Protein AF-A0A8E2F1P4-F1 (afdb_monomer)

Foldseek 3Di:
DCVVVVVPPDPVPDDDDDDDPVCCVVCQQVDEAEAEDPPADFAWAAARDGADVVVPRRGTYTYAYCQLVDDVSHRVVSVVVRVCRNPRDDPPVCVCVVLVVCLVAELVSVVVVVNVCSVLHDYADDDPLAFPDHPHDDLVRDPLQAQPHDWQQVVFPDDAPDQVRRPGDGPAARPVPRHTRTHHDDGDPSNVVSVVCVVPDDPPDDPPPDCCDPPDPNVVVVVVVVVVPPPDDPD

pLDDT: mean 73.42, std 13.22, range [32.44, 90.88]

Nearest PDB structures (foldseek):
  8gc5-assembly1_D  TM=2.293E-01  e=2.003E+00  Rattus norvegicus

Solvent-accessible surface area (backbone atoms only — not comparable to full-atom values): 14234 Å² total; per-residue (Å²): 109,67,76,50,41,77,72,67,49,54,68,92,78,64,71,90,76,92,72,54,74,68,53,42,70,75,39,26,56,82,36,76,48,78,40,82,30,95,86,55,46,77,48,47,35,57,31,86,40,80,51,39,62,94,79,73,34,63,31,29,42,32,35,39,33,78,53,47,88,42,93,78,49,33,33,69,58,42,52,52,53,39,51,40,16,46,74,53,46,73,61,76,84,53,50,59,57,56,51,49,52,41,44,70,57,31,18,72,56,4,48,75,70,66,42,94,63,16,89,79,34,55,73,83,68,97,77,63,77,72,59,99,53,54,96,83,55,50,75,87,68,52,70,85,60,34,48,89,52,75,28,15,36,62,96,30,65,72,53,70,84,46,63,92,41,63,63,21,41,68,68,51,54,42,86,84,76,65,46,74,41,64,56,63,92,56,71,34,75,62,44,54,50,40,53,51,48,60,78,66,49,75,70,94,53,78,78,77,80,44,56,88,36,88,89,24,96,52,19,70,57,46,54,51,50,55,59,70,70,46,92,82,69,84,128

InterPro domains:
  IPR024079 Metallopeptidase, catalytic domain superfamily [G3DSA:3.40.390.10] (5-200)

Secondary structure (DSSP, 8-state):
-HHHHHTT--TTTS------HHHHHH-TTTS-EEEE-TT---EE--SSPPPBGGGTB-S-EEEE---SSSTTS-HHHHHHHHHHHHTTPPPGGGHHHHHHHHHTT-HHHHHHTT-TTGGGSPP-STT-SS-S--TT--GGGS-TT-TTSPPTTTT-SS-EEETTEE-SPPS---TTT-PPPPP--S--HHHHHHHHHHHHS--SSPPP--TTSTTSTTHHHHHHHHHHH-S----

Sequence (235 aa):
MAVWWEAGLSESFFKIKEVSKSDCQKDRANVLLIKCSDQGGLSMAVGKAPANPQQGFDGPEAVLSLREDIGMLDAIANIAHELGHAWGLYHEQQRYAEDLHRACTEYLFAANLGFSAAEFLPTVGCGSTSGTAGLGAKDSDVDWDFLMLYASGCGGVGTANGPDDDQRAPVYAKASNGSRIPVRKSPSGLDVAALSALYVAADCNPPPNLINQPSNPKYNLFQKILRMLRPDHCL

Mean predicted aligned error: 17.77 Å

Organism: NCBI:txid574774

Structure (mmCIF, N/CA/C/O backbone):
data_AF-A0A8E2F1P4-F1
#
_entry.id   AF-A0A8E2F1P4-F1
#
loop_
_atom_site.group_PDB
_atom_site.id
_atom_site.type_symbol
_atom_site.label_atom_id
_atom_site.label_alt_id
_atom_site.label_comp_id
_atom_site.label_asym_id
_atom_site.label_entity_id
_atom_site.label_seq_id
_atom_site.pdbx_PDB_ins_code
_atom_site.Cartn_x
_atom_site.Cartn_y
_atom_site.Cartn_z
_atom_site.occupancy
_atom_site.B_iso_or_equiv
_atom_site.auth_seq_id
_atom_site.auth_comp_id
_atom_site.auth_asym_id
_atom_site.auth_atom_id
_atom_site.pdbx_PDB_model_num
ATOM 1 N N . MET A 1 1 ? -17.281 -5.747 24.643 1.00 63.75 1 MET A N 1
ATOM 2 C CA . MET A 1 1 ? -16.072 -5.037 25.119 1.00 63.75 1 MET A CA 1
ATOM 3 C C . MET A 1 1 ? -15.155 -5.930 25.941 1.00 63.75 1 MET A C 1
ATOM 5 O O . MET A 1 1 ? -13.973 -5.920 25.635 1.00 63.75 1 MET A O 1
ATOM 9 N N . ALA A 1 2 ? -15.676 -6.735 26.882 1.00 65.75 2 ALA A N 1
ATOM 10 C CA . ALA A 1 2 ? -14.882 -7.665 27.701 1.00 65.75 2 ALA A CA 1
ATOM 11 C C . ALA A 1 2 ? -13.865 -8.496 26.892 1.00 65.75 2 ALA A C 1
ATOM 13 O O . ALA A 1 2 ? -12.684 -8.422 27.189 1.00 65.75 2 ALA A O 1
ATOM 14 N N . VAL A 1 3 ? -14.289 -9.129 25.787 1.00 69.56 3 VAL A N 1
ATOM 15 C CA . VAL A 1 3 ? -13.407 -9.913 24.892 1.00 69.56 3 VAL A CA 1
ATOM 16 C C . VAL A 1 3 ? -12.143 -9.153 24.459 1.00 69.56 3 VAL A C 1
ATOM 18 O O . VAL A 1 3 ? -11.051 -9.709 24.455 1.00 69.56 3 VAL A O 1
ATOM 21 N N . TRP A 1 4 ? -12.266 -7.870 24.114 1.00 62.09 4 TRP A N 1
ATOM 22 C CA . TRP A 1 4 ? -11.136 -7.061 23.651 1.00 62.09 4 TRP A CA 1
ATOM 23 C C . TRP A 1 4 ? -10.253 -6.566 24.800 1.00 62.09 4 TRP A C 1
ATOM 25 O O . TRP A 1 4 ? -9.031 -6.537 24.668 1.00 62.09 4 TRP A O 1
ATOM 35 N N . TRP A 1 5 ? -10.851 -6.188 25.930 1.00 77.62 5 TRP A N 1
ATOM 36 C CA . TRP A 1 5 ? -10.110 -5.731 27.109 1.00 77.62 5 TRP A CA 1
ATOM 37 C C . TRP A 1 5 ? -9.345 -6.867 27.788 1.00 77.62 5 TRP A C 1
ATOM 39 O O . TRP A 1 5 ? -8.178 -6.701 28.132 1.00 77.62 5 TRP A O 1
ATOM 49 N N . GLU A 1 6 ? -9.956 -8.047 27.890 1.00 75.50 6 GLU A N 1
ATOM 50 C CA . GLU A 1 6 ? -9.309 -9.271 28.374 1.00 75.50 6 GLU A CA 1
ATOM 51 C C . GLU A 1 6 ? -8.140 -9.689 27.471 1.00 75.50 6 GLU A C 1
ATOM 53 O O . GLU A 1 6 ? -7.128 -10.186 27.961 1.00 75.50 6 GLU A O 1
ATOM 58 N N . ALA A 1 7 ? -8.231 -9.407 26.166 1.00 71.12 7 ALA A N 1
ATOM 59 C CA . ALA A 1 7 ? -7.136 -9.583 25.212 1.00 71.12 7 ALA A CA 1
ATOM 60 C C . ALA A 1 7 ? -6.044 -8.490 25.296 1.00 71.12 7 ALA A C 1
ATOM 62 O O . ALA A 1 7 ? -5.081 -8.523 24.531 1.00 71.12 7 ALA A O 1
ATOM 63 N N . GLY A 1 8 ? -6.163 -7.528 26.219 1.00 78.75 8 GLY A N 1
ATOM 64 C CA . GLY A 1 8 ? -5.158 -6.496 26.490 1.00 78.75 8 GLY A CA 1
ATOM 65 C C . GLY A 1 8 ? -5.415 -5.137 25.833 1.00 78.75 8 GLY A C 1
ATOM 66 O O . GLY A 1 8 ? -4.558 -4.253 25.915 1.00 78.75 8 GLY A O 1
ATOM 67 N N . LEU A 1 9 ? -6.572 -4.927 25.194 1.00 73.62 9 LEU A N 1
ATOM 68 C CA . LEU A 1 9 ? -6.929 -3.617 24.649 1.00 73.62 9 LEU A CA 1
ATOM 69 C C . LEU A 1 9 ? -7.192 -2.618 25.785 1.00 73.62 9 LEU A C 1
ATOM 71 O O . LEU A 1 9 ? -7.937 -2.895 26.721 1.00 73.62 9 LEU A O 1
ATOM 75 N N . SER A 1 10 ? -6.603 -1.425 25.699 1.00 82.06 10 SER A N 1
ATOM 76 C CA . SER A 1 10 ? -6.682 -0.443 26.782 1.00 82.06 10 SER A CA 1
ATOM 77 C C . SER A 1 10 ? -8.086 0.151 26.952 1.00 82.06 10 SER A C 1
ATOM 79 O O . SER A 1 10 ? -8.580 0.864 26.076 1.00 82.06 10 SER A O 1
ATOM 81 N N . GLU A 1 11 ? -8.684 -0.053 28.127 1.00 80.44 11 GLU A N 1
ATOM 82 C CA . GLU A 1 11 ? -10.003 0.487 28.495 1.00 80.44 11 GLU A CA 1
ATOM 83 C C . GLU A 1 11 ? -10.0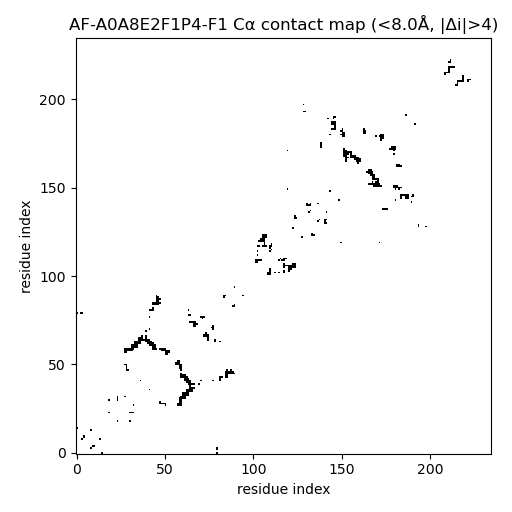57 2.022 28.528 1.00 80.44 11 GLU A C 1
ATOM 85 O O . GLU A 1 11 ? -11.111 2.626 28.318 1.00 80.44 11 GLU A O 1
ATOM 90 N N . SER A 1 12 ? -8.922 2.684 28.780 1.00 83.06 12 SER A N 1
ATOM 91 C CA . SER A 1 12 ? -8.871 4.147 28.877 1.00 83.06 12 SER A CA 1
ATOM 92 C C . SER A 1 12 ? -9.014 4.831 27.513 1.00 83.06 12 SER A C 1
ATOM 94 O O . SER A 1 12 ? -9.570 5.935 27.437 1.00 83.06 12 SER A O 1
ATOM 96 N N . PHE A 1 13 ? -8.567 4.160 26.446 1.00 76.94 13 PHE A N 1
ATOM 97 C CA . PHE A 1 13 ? -8.596 4.658 25.071 1.00 76.94 13 PHE A CA 1
ATOM 98 C C . PHE A 1 13 ? -9.752 4.067 24.254 1.00 76.94 13 PHE A C 1
ATOM 100 O O . PHE A 1 13 ? -10.448 4.813 23.565 1.00 76.94 13 PHE A O 1
ATOM 107 N N . PHE A 1 14 ? -10.002 2.759 24.358 1.00 78.00 14 PHE A N 1
ATOM 108 C CA . PHE A 1 14 ? -11.003 2.055 23.555 1.00 78.00 14 PHE A CA 1
ATOM 109 C C . PHE A 1 14 ? -12.271 1.798 24.366 1.00 78.00 14 PHE A C 1
ATOM 111 O O . PHE A 1 14 ? -12.391 0.810 25.095 1.00 78.00 14 PHE A O 1
ATOM 118 N N . LYS A 1 15 ? -13.237 2.706 24.216 1.00 82.62 15 LYS A N 1
ATOM 119 C CA . LYS A 1 15 ? -14.521 2.672 24.921 1.00 82.62 15 LYS A CA 1
ATOM 120 C C . LYS A 1 15 ? -15.681 2.971 23.987 1.00 82.62 15 LYS A C 1
ATOM 122 O O . LYS A 1 15 ? -15.570 3.795 23.083 1.00 82.62 15 LYS A O 1
ATOM 127 N N . ILE A 1 16 ? -16.812 2.335 24.262 1.00 83.38 16 ILE A N 1
ATOM 128 C CA . ILE A 1 16 ? -18.089 2.639 23.621 1.00 83.38 16 ILE A CA 1
ATOM 129 C C . ILE A 1 16 ? -18.861 3.541 24.575 1.00 83.38 16 ILE A C 1
ATOM 131 O O . ILE A 1 16 ? -19.016 3.221 25.752 1.00 83.38 16 ILE A O 1
ATOM 135 N N . LYS A 1 17 ? -19.326 4.681 24.069 1.00 88.56 17 LYS A N 1
ATOM 136 C CA . LYS A 1 17 ? -20.183 5.600 24.810 1.00 88.56 17 LYS A CA 1
ATOM 137 C C . LYS A 1 17 ? -21.497 5.731 24.063 1.00 88.56 17 LYS A C 1
ATOM 139 O O . LYS A 1 17 ? -21.514 6.207 22.931 1.00 88.56 17 LYS A O 1
ATOM 144 N N . GLU A 1 18 ? -22.581 5.331 24.710 1.00 89.06 18 GLU A N 1
ATOM 145 C CA . GLU A 1 18 ? -23.917 5.576 24.187 1.00 89.06 18 GLU A CA 1
ATOM 146 C C . GLU A 1 18 ? -24.206 7.084 24.170 1.00 89.06 18 GLU A C 1
ATOM 148 O O . GLU A 1 18 ? -23.828 7.830 25.080 1.00 89.06 18 GLU A O 1
ATOM 153 N N . VAL A 1 19 ? -24.858 7.533 23.103 1.00 90.12 19 VAL A N 1
ATOM 154 C CA . VAL A 1 19 ? -25.305 8.915 22.922 1.00 90.12 19 VAL A CA 1
ATOM 155 C C . VAL A 1 19 ? -26.820 8.940 22.795 1.00 90.12 19 VAL A C 1
ATOM 157 O O . VAL A 1 19 ? -27.440 7.932 22.454 1.00 90.12 19 VAL A O 1
ATOM 160 N N . SER A 1 20 ? -27.440 10.092 23.050 1.00 90.88 20 SER A N 1
ATOM 161 C CA . SER A 1 20 ? -28.890 10.199 22.906 1.00 90.88 20 SER A CA 1
ATOM 162 C C . SER A 1 20 ? -29.313 10.025 21.443 1.00 90.88 20 SER A C 1
ATOM 164 O O . SER A 1 20 ? -28.558 10.317 20.513 1.00 90.88 20 SER A O 1
ATOM 166 N N . LYS A 1 21 ? -30.569 9.626 21.213 1.00 86.81 21 LYS A N 1
ATOM 167 C CA . LYS A 1 21 ? -31.143 9.553 19.858 1.00 86.81 21 LYS A CA 1
ATOM 168 C C . LYS A 1 21 ? -31.033 10.887 19.106 1.00 86.81 21 LYS A C 1
ATOM 170 O O . LYS A 1 21 ? -30.762 10.889 17.910 1.00 86.81 21 LYS A O 1
ATOM 175 N N . SER A 1 22 ? -31.217 12.009 19.808 1.00 90.62 22 SER A N 1
ATOM 176 C CA . SER A 1 22 ? -31.059 13.356 19.238 1.00 90.62 22 SER A CA 1
ATOM 177 C C . SER A 1 22 ? -29.623 13.602 18.779 1.00 90.62 22 SER A C 1
ATOM 179 O O . SER A 1 22 ? -29.419 14.099 17.674 1.00 90.62 22 SER A O 1
ATOM 181 N N . ASP A 1 23 ? -28.634 13.258 19.605 1.00 89.62 23 ASP A N 1
ATOM 182 C CA . ASP A 1 23 ? -27.220 13.464 19.266 1.00 89.62 23 ASP A CA 1
ATOM 183 C C . ASP A 1 23 ? -26.807 12.557 18.110 1.00 89.62 23 ASP A C 1
ATOM 185 O O . ASP A 1 23 ? -26.149 13.010 17.178 1.00 89.62 23 ASP A O 1
ATOM 189 N N . CYS A 1 24 ? -27.293 11.311 18.112 1.00 86.06 24 CYS A N 1
ATOM 190 C CA . CYS A 1 24 ? -27.094 10.383 17.009 1.00 86.06 24 CYS A CA 1
ATOM 191 C C . CYS A 1 24 ? -27.593 10.981 15.685 1.00 86.06 24 CYS A C 1
ATOM 193 O O . CYS A 1 24 ? -26.861 10.997 14.704 1.00 86.06 24 CYS A O 1
ATOM 195 N N . GLN A 1 25 ? -28.805 11.541 15.659 1.00 85.56 25 GLN A N 1
ATOM 196 C CA . GLN A 1 25 ? -29.389 12.131 14.449 1.00 85.56 25 GLN A CA 1
ATOM 197 C C . GLN A 1 25 ? -28.688 13.414 13.984 1.00 85.56 25 GLN A C 1
ATOM 199 O O . GLN A 1 25 ? -28.611 13.658 12.783 1.00 85.56 25 GLN A O 1
ATOM 204 N N . LYS A 1 26 ? -28.197 14.241 14.913 1.00 87.69 26 LYS A N 1
ATOM 205 C CA . LYS A 1 26 ? -27.562 15.530 14.593 1.00 87.69 26 LYS A CA 1
ATOM 206 C C . LYS A 1 26 ? -26.101 15.397 14.177 1.00 87.69 26 LYS A C 1
ATOM 208 O O . LYS A 1 26 ? -25.623 16.238 13.425 1.00 87.69 26 LYS A O 1
ATOM 213 N N . ASP A 1 27 ? -25.409 14.368 14.660 1.00 87.69 27 ASP A N 1
ATOM 214 C CA . ASP A 1 27 ? -23.962 14.215 14.502 1.00 87.69 27 ASP A CA 1
ATOM 215 C C . ASP A 1 27 ? -23.583 12.893 13.820 1.00 87.69 27 ASP A C 1
ATOM 217 O O . ASP A 1 27 ? -22.652 12.190 14.221 1.00 87.69 27 ASP A O 1
ATOM 221 N N . ARG A 1 28 ? -24.334 12.526 12.771 1.00 87.44 28 ARG A N 1
ATOM 222 C CA . ARG A 1 28 ? -24.211 11.221 12.103 1.00 87.44 28 ARG A CA 1
ATOM 223 C C . ARG A 1 28 ? -22.790 10.881 11.645 1.00 87.44 28 ARG A C 1
ATOM 225 O O . ARG A 1 28 ? -22.431 9.713 11.678 1.00 87.44 28 ARG A O 1
ATOM 232 N N . ALA A 1 29 ? -21.970 11.871 11.289 1.00 85.81 29 ALA A N 1
ATOM 233 C CA . ALA A 1 29 ? -20.582 11.674 10.862 1.00 85.81 29 ALA A CA 1
ATOM 234 C C . ALA A 1 29 ? -19.607 11.291 11.999 1.00 85.81 29 ALA A C 1
ATOM 236 O O . ALA A 1 29 ? -18.498 10.830 11.722 1.00 85.81 29 ALA A O 1
ATOM 237 N N . ASN A 1 30 ? -19.978 11.496 13.267 1.00 86.81 30 ASN A N 1
ATOM 238 C CA . ASN A 1 30 ? -19.127 11.218 14.433 1.00 86.81 30 ASN A CA 1
ATOM 239 C C . ASN A 1 30 ? -19.704 10.148 15.373 1.00 86.81 30 ASN A C 1
ATOM 241 O O . ASN A 1 30 ? -19.070 9.803 16.369 1.00 86.81 30 ASN A O 1
ATOM 245 N N . VAL A 1 31 ? -20.886 9.616 15.067 1.00 88.56 31 VAL A N 1
ATOM 246 C CA . VAL A 1 31 ? -21.585 8.621 15.888 1.00 88.56 31 VAL A CA 1
ATOM 247 C C . VAL A 1 31 ? -21.905 7.382 15.058 1.00 88.56 31 VAL A C 1
ATOM 249 O O . VAL A 1 31 ? -22.328 7.481 13.910 1.00 88.56 31 VAL A O 1
ATOM 252 N N . LEU A 1 32 ? -21.739 6.199 15.637 1.00 87.56 32 LEU A N 1
ATOM 253 C CA . LEU A 1 32 ? -22.096 4.940 14.988 1.00 87.56 32 LEU A CA 1
ATOM 254 C C . LEU A 1 32 ? -23.577 4.627 15.245 1.00 87.56 32 LEU A C 1
ATOM 256 O O . LEU A 1 32 ? -23.992 4.512 16.398 1.00 87.56 32 LEU A O 1
ATOM 260 N N . LEU A 1 33 ? -24.375 4.471 14.186 1.00 89.19 33 LEU A N 1
ATOM 261 C CA . LEU A 1 33 ? -25.761 4.011 14.313 1.00 89.19 33 LEU A CA 1
ATOM 262 C C . LEU A 1 33 ? -25.804 2.482 14.289 1.00 89.19 33 LEU A C 1
ATOM 264 O O . LEU A 1 33 ? -25.527 1.887 13.255 1.00 89.19 33 LEU A O 1
ATOM 268 N N . ILE A 1 34 ? -26.197 1.856 15.397 1.00 89.44 34 ILE A N 1
ATOM 269 C CA . ILE A 1 34 ? -26.297 0.396 15.505 1.00 89.44 34 ILE A CA 1
ATOM 270 C C . ILE A 1 34 ? -27.746 -0.051 15.290 1.00 89.44 34 ILE A C 1
ATOM 272 O O . ILE A 1 34 ? -28.655 0.399 15.989 1.00 89.44 34 ILE A O 1
ATOM 276 N N . LYS A 1 35 ? -27.957 -0.953 14.330 1.00 87.88 35 LYS A N 1
ATOM 277 C CA . LYS A 1 35 ? -29.231 -1.616 14.028 1.00 87.88 35 LYS A CA 1
ATOM 278 C C . LYS A 1 35 ? -29.116 -3.096 14.398 1.00 87.88 35 LYS A C 1
ATOM 280 O O . LYS A 1 35 ? -28.080 -3.709 14.159 1.00 87.88 35 LYS A O 1
ATOM 285 N N . CYS A 1 36 ? -30.173 -3.675 14.961 1.00 86.12 36 CYS A N 1
ATOM 286 C CA . CYS A 1 36 ? -30.249 -5.119 15.198 1.00 86.12 36 CYS A CA 1
ATOM 287 C C . CYS A 1 36 ? -30.997 -5.800 14.040 1.00 86.12 36 CYS A C 1
ATOM 289 O O . CYS A 1 36 ? -31.969 -5.239 13.532 1.00 86.12 36 CYS A O 1
ATOM 291 N N . SER A 1 37 ? -30.555 -6.986 13.628 1.00 81.38 37 SER A N 1
ATOM 292 C CA . SER A 1 37 ? -31.155 -7.789 12.563 1.00 81.38 37 SER A CA 1
ATOM 293 C C . SER A 1 37 ? -31.520 -9.187 13.053 1.00 81.38 37 SER A C 1
ATOM 295 O O . SER A 1 37 ? -30.651 -10.001 13.377 1.00 81.38 37 SER A O 1
ATOM 297 N N . ASP A 1 38 ? -32.811 -9.507 12.996 1.00 83.81 38 ASP A N 1
ATOM 298 C CA . ASP A 1 38 ? -33.329 -10.855 13.275 1.00 83.81 38 ASP A CA 1
ATOM 299 C C . ASP A 1 38 ? -33.136 -11.809 12.078 1.00 83.81 38 ASP A C 1
ATOM 301 O O . ASP A 1 38 ? -33.252 -13.032 12.190 1.00 83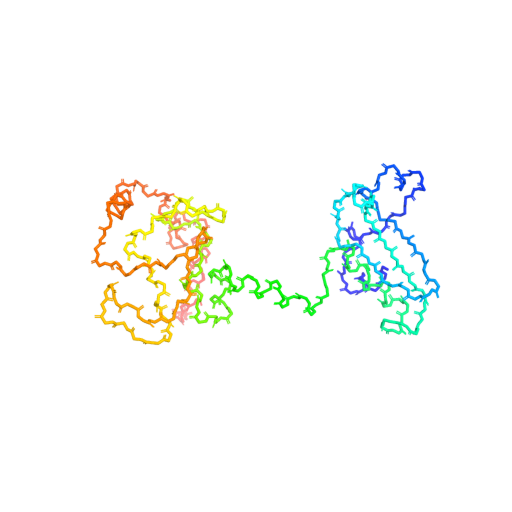.81 38 ASP A O 1
ATOM 305 N N . GLN A 1 39 ? -32.800 -11.262 10.905 1.00 83.12 39 GLN A N 1
ATOM 306 C CA . GLN A 1 39 ? -32.542 -12.033 9.684 1.00 83.12 39 GLN A CA 1
ATOM 307 C C . GLN A 1 39 ? -31.089 -12.511 9.565 1.00 83.12 39 GLN A C 1
ATOM 309 O O . GLN A 1 39 ? -30.766 -13.229 8.625 1.00 83.12 39 GLN A O 1
ATOM 314 N N . GLY A 1 40 ? -30.230 -12.150 10.522 1.00 75.81 40 GLY A N 1
ATOM 315 C CA . GLY A 1 40 ? -28.847 -12.619 10.584 1.00 75.81 40 GLY A CA 1
ATOM 316 C C . GLY A 1 40 ? -27.832 -11.766 9.821 1.00 75.81 40 GLY A C 1
ATOM 317 O O . GLY A 1 40 ? -26.789 -12.266 9.415 1.00 75.81 40 GLY A O 1
ATOM 318 N N . GLY A 1 41 ? -28.127 -10.482 9.604 1.00 76.75 41 GLY A N 1
ATOM 319 C CA . GLY A 1 41 ? -27.168 -9.553 9.001 1.00 76.75 41 GLY A CA 1
ATOM 320 C C . GLY A 1 41 ? -26.058 -9.151 9.978 1.00 76.75 41 GLY A C 1
ATOM 321 O O . GLY A 1 41 ? -26.355 -8.783 11.115 1.00 76.75 41 GLY A O 1
ATOM 322 N N . LEU A 1 42 ? -24.808 -9.181 9.509 1.00 75.62 42 LEU A N 1
ATOM 323 C CA . LEU A 1 42 ? -23.621 -8.667 10.197 1.00 75.62 42 LEU A CA 1
ATOM 324 C C . LEU A 1 42 ? -22.884 -7.713 9.249 1.00 75.62 42 LEU A C 1
ATOM 326 O O . LEU A 1 42 ? -22.556 -8.091 8.124 1.00 75.62 42 LEU A O 1
ATOM 330 N N . SER A 1 43 ? -22.697 -6.464 9.666 1.00 82.50 43 SER A N 1
ATOM 331 C CA . SER A 1 43 ? -21.882 -5.480 8.949 1.00 82.50 43 SER A CA 1
ATOM 332 C C . SER A 1 43 ? -21.555 -4.293 9.847 1.00 82.50 43 SER A C 1
ATOM 334 O O . SER A 1 43 ? -22.418 -3.845 10.604 1.00 82.50 43 SER A O 1
ATOM 336 N N . MET A 1 44 ? -20.386 -3.691 9.675 1.00 83.19 44 MET A N 1
ATOM 337 C CA . MET A 1 44 ? -19.966 -2.512 10.424 1.00 83.19 44 MET A CA 1
ATOM 338 C C . MET A 1 44 ? -19.148 -1.574 9.537 1.00 83.19 44 MET A C 1
ATOM 340 O O . MET A 1 44 ? -18.296 -2.013 8.766 1.00 83.19 44 MET A O 1
ATOM 344 N N . ALA A 1 45 ? -19.377 -0.267 9.667 1.00 83.69 45 ALA A N 1
ATOM 345 C CA . ALA A 1 45 ? -18.502 0.740 9.078 1.00 83.69 45 ALA A CA 1
ATOM 346 C C . ALA A 1 45 ? -17.057 0.609 9.597 1.00 83.69 45 ALA A C 1
ATOM 348 O O . ALA A 1 45 ? -16.827 0.453 10.797 1.00 83.69 45 ALA A O 1
ATOM 349 N N . VAL A 1 46 ? -16.078 0.727 8.693 1.00 83.19 46 VAL A N 1
ATOM 350 C CA . VAL A 1 46 ? -14.660 0.639 9.057 1.00 83.19 46 VAL A CA 1
ATOM 351 C C . VAL A 1 46 ? -14.151 1.997 9.540 1.00 83.19 46 VAL A C 1
ATOM 353 O O . VAL A 1 46 ? -14.059 2.950 8.765 1.00 83.19 46 VAL A O 1
ATOM 356 N N . GLY A 1 47 ? -13.822 2.094 10.828 1.00 82.06 47 GLY A N 1
ATOM 357 C CA . GLY A 1 47 ? -13.361 3.335 11.448 1.00 82.06 47 GLY A CA 1
ATOM 358 C C . GLY A 1 47 ? -14.346 4.503 11.288 1.00 82.06 47 GLY A C 1
ATOM 359 O O . GLY A 1 47 ? -15.568 4.341 11.246 1.00 82.06 47 GLY A O 1
ATOM 360 N N . LYS A 1 48 ? -13.804 5.723 11.185 1.00 81.31 48 LYS A N 1
ATOM 361 C CA . LYS A 1 48 ? -14.591 6.940 10.945 1.00 81.31 48 LYS A CA 1
ATOM 362 C C . LYS A 1 48 ? -14.760 7.182 9.443 1.00 81.31 48 LYS A C 1
ATOM 364 O O . LYS A 1 48 ? -14.006 7.947 8.843 1.00 81.31 48 LYS A O 1
ATOM 369 N N . ALA A 1 49 ? -15.756 6.537 8.844 1.00 68.94 49 ALA A N 1
ATOM 370 C CA . ALA A 1 49 ? -16.108 6.768 7.447 1.00 68.94 49 ALA A CA 1
ATOM 371 C C . ALA A 1 49 ? -16.743 8.166 7.250 1.00 68.94 49 ALA A C 1
ATOM 373 O O . ALA A 1 49 ? -17.615 8.553 8.036 1.00 68.94 49 ALA A O 1
ATOM 374 N N . PRO A 1 50 ? -16.344 8.940 6.221 1.00 71.19 50 PRO A N 1
ATOM 375 C CA . PRO A 1 50 ? -16.969 10.225 5.921 1.00 71.19 50 PRO A CA 1
ATOM 376 C C . PRO A 1 50 ? -18.423 10.030 5.473 1.00 71.19 50 PRO A C 1
ATOM 378 O O . PRO A 1 50 ? -18.721 9.142 4.676 1.00 71.19 50 PRO A O 1
ATOM 381 N N . ALA A 1 51 ? -19.332 10.875 5.965 1.00 73.19 51 ALA A N 1
ATOM 382 C CA . ALA A 1 51 ? -20.713 10.889 5.493 1.00 73.19 51 ALA A CA 1
ATOM 383 C C . ALA A 1 51 ? -20.766 11.313 4.014 1.00 73.19 51 ALA A C 1
ATOM 385 O O . ALA A 1 51 ? -20.098 12.265 3.607 1.00 73.19 51 ALA A O 1
ATOM 386 N N . ASN A 1 52 ? -21.595 10.632 3.228 1.00 73.81 52 ASN A N 1
ATOM 387 C CA . ASN A 1 52 ? -21.903 10.972 1.846 1.00 73.81 52 ASN A CA 1
ATOM 388 C C . ASN A 1 52 ? -23.426 10.921 1.608 1.00 73.81 52 ASN A C 1
ATOM 390 O O . ASN A 1 52 ? -23.940 9.968 1.008 1.00 73.81 52 ASN A O 1
ATOM 394 N N . PRO A 1 53 ? -24.170 11.954 2.049 1.00 74.12 53 PRO A N 1
ATOM 395 C CA . PRO A 1 53 ? -25.627 11.984 1.918 1.00 74.12 53 PRO A CA 1
ATOM 396 C C . PRO A 1 53 ? -26.107 11.927 0.460 1.00 74.12 53 PRO A C 1
ATOM 398 O O . PRO A 1 53 ? -27.202 11.451 0.180 1.00 74.12 53 PRO A O 1
ATOM 401 N N . GLN A 1 54 ? -25.276 12.360 -0.495 1.00 75.50 54 GLN A N 1
ATOM 402 C CA . GLN A 1 54 ? -25.594 12.328 -1.930 1.00 75.50 54 GLN A CA 1
ATOM 403 C C . GLN A 1 54 ? -25.702 10.895 -2.471 1.00 75.50 54 GLN A C 1
ATOM 405 O O . GLN A 1 54 ? -26.374 10.667 -3.473 1.00 75.50 54 GLN A O 1
ATOM 410 N N . GLN A 1 55 ? -25.069 9.933 -1.797 1.00 71.12 55 GLN A N 1
ATOM 411 C CA . GLN A 1 55 ? -25.168 8.500 -2.080 1.00 71.12 55 GLN A CA 1
ATOM 412 C C . GLN A 1 55 ? -26.064 7.764 -1.070 1.00 71.12 55 GLN A C 1
ATOM 414 O O . GLN A 1 55 ? -26.064 6.537 -1.029 1.00 71.12 55 GLN A O 1
ATOM 419 N N . GLY A 1 56 ? -26.822 8.498 -0.246 1.00 75.00 56 GLY A N 1
ATOM 420 C CA . GLY A 1 56 ? -27.662 7.921 0.805 1.00 75.00 56 GLY A CA 1
ATOM 421 C C . GLY A 1 56 ? -26.878 7.385 2.006 1.00 75.00 56 GLY A C 1
ATOM 422 O O . GLY A 1 56 ? -27.408 6.574 2.761 1.00 75.00 56 GLY A O 1
ATOM 423 N N . PHE A 1 57 ? -25.623 7.809 2.187 1.00 76.44 57 PHE A N 1
ATOM 424 C CA . PHE A 1 57 ? -24.800 7.431 3.332 1.00 76.44 57 PHE A CA 1
ATOM 425 C C . PHE A 1 57 ? -24.720 8.585 4.334 1.00 76.44 57 PHE A C 1
ATOM 427 O O . PHE A 1 57 ? -23.846 9.446 4.250 1.00 76.44 57 PHE A O 1
ATOM 434 N N . ASP A 1 58 ? -25.623 8.610 5.308 1.00 81.94 58 ASP A N 1
ATOM 435 C CA . ASP A 1 58 ? -25.687 9.709 6.282 1.00 81.94 58 ASP A CA 1
ATOM 436 C C . ASP A 1 58 ? -24.551 9.674 7.319 1.00 81.94 58 ASP A C 1
ATOM 438 O O . ASP A 1 58 ? -24.325 10.653 8.027 1.00 81.94 58 ASP A O 1
ATOM 442 N N . GLY A 1 59 ? -23.813 8.567 7.407 1.00 84.88 59 GLY A N 1
ATOM 443 C CA . GLY A 1 59 ? -22.685 8.378 8.317 1.00 84.88 59 GLY A CA 1
ATOM 444 C C . GLY A 1 59 ? -22.501 6.908 8.704 1.00 84.88 59 GLY A C 1
ATOM 445 O O . GLY A 1 59 ? -23.294 6.068 8.280 1.00 84.88 59 GLY A O 1
ATOM 446 N N . PRO A 1 60 ? -21.490 6.576 9.525 1.00 87.44 60 PRO A N 1
ATOM 447 C CA . PRO A 1 60 ? -21.170 5.205 9.921 1.00 87.44 60 PRO A CA 1
ATOM 448 C C . PRO A 1 60 ? -22.353 4.462 10.555 1.00 87.44 60 PRO A C 1
ATOM 450 O O . PRO A 1 60 ? -22.965 4.932 11.521 1.00 87.44 60 PRO A O 1
ATOM 453 N N . GLU A 1 61 ? -22.654 3.277 10.030 1.00 88.94 61 GLU A N 1
ATOM 454 C CA . GLU A 1 61 ? -23.702 2.381 10.522 1.00 88.94 61 GLU A CA 1
ATOM 455 C C . GLU A 1 61 ? -23.143 0.995 10.862 1.00 88.94 61 GLU A C 1
ATOM 457 O O . GLU A 1 61 ? -22.104 0.578 10.350 1.00 88.94 61 GLU A O 1
ATOM 462 N N . ALA A 1 62 ? -23.876 0.284 11.712 1.00 87.69 62 ALA A N 1
ATOM 463 C CA . ALA A 1 62 ? -23.682 -1.117 12.029 1.00 87.69 62 ALA A CA 1
ATOM 464 C C . ALA A 1 62 ? -25.007 -1.867 11.909 1.00 87.69 62 ALA A C 1
ATOM 466 O O . ALA A 1 62 ? -26.056 -1.361 12.315 1.00 87.69 62 ALA A O 1
ATOM 467 N N . VAL A 1 63 ? -24.941 -3.102 11.436 1.00 87.19 63 VAL A N 1
ATOM 468 C CA . VAL A 1 63 ? -26.004 -4.096 11.533 1.00 87.19 63 VAL A CA 1
ATOM 469 C C . VAL A 1 63 ? -25.429 -5.267 12.312 1.00 87.19 63 VAL A C 1
ATOM 471 O O . VAL A 1 63 ? -24.464 -5.887 11.876 1.00 87.19 63 VAL A 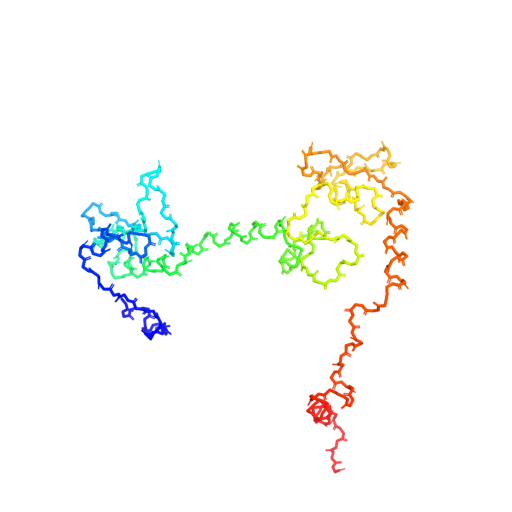O 1
ATOM 474 N N . LEU A 1 64 ? -25.995 -5.539 13.481 1.00 84.25 64 LEU A N 1
ATOM 475 C CA . LEU A 1 64 ? -25.597 -6.640 14.351 1.00 84.25 64 LEU A CA 1
ATOM 476 C C . LEU A 1 64 ? -26.732 -7.652 14.451 1.00 84.25 64 LEU A C 1
ATOM 478 O O . LEU A 1 64 ? -27.903 -7.300 14.323 1.00 84.25 64 LEU A O 1
ATOM 482 N N . SER A 1 65 ? -26.399 -8.901 14.751 1.00 81.44 65 SER A N 1
ATOM 483 C CA . SER A 1 65 ? -27.378 -9.948 15.012 1.00 81.44 65 SER A CA 1
ATOM 484 C C . SER A 1 65 ? -26.948 -10.780 16.214 1.00 81.44 65 SER A C 1
ATOM 486 O O . SER A 1 65 ? -25.758 -10.997 16.432 1.00 81.44 65 SER A O 1
ATOM 488 N N . LEU A 1 66 ? -27.930 -11.230 16.997 1.00 86.44 66 LEU A N 1
ATOM 489 C CA . LEU A 1 66 ? -27.727 -12.100 18.162 1.00 86.44 66 LEU A CA 1
ATOM 490 C C . LEU A 1 66 ? -27.911 -13.584 17.830 1.00 86.44 66 LEU A C 1
ATOM 492 O O . LEU A 1 66 ? -27.939 -14.423 18.723 1.00 86.44 66 LEU A O 1
ATOM 496 N N . ARG A 1 67 ? -28.092 -13.909 16.551 1.00 77.69 67 ARG A N 1
ATOM 497 C CA . ARG A 1 67 ? -28.218 -15.286 16.096 1.00 77.69 67 ARG A CA 1
ATOM 498 C C . ARG A 1 67 ? -26.881 -16.013 16.206 1.00 77.69 67 ARG A C 1
ATOM 500 O O . ARG A 1 67 ? -25.839 -15.480 15.835 1.00 77.69 67 ARG A O 1
ATOM 507 N N . GLU A 1 68 ? -26.944 -17.250 16.677 1.00 79.19 68 GLU A N 1
ATOM 508 C CA . GLU A 1 68 ? -25.786 -18.138 16.849 1.00 79.19 68 GLU A CA 1
ATOM 509 C C . GLU A 1 68 ? -25.636 -19.128 15.679 1.00 79.19 68 GLU A C 1
ATOM 511 O O . GLU A 1 68 ? -24.752 -19.972 15.679 1.00 79.19 68 GLU A O 1
ATOM 516 N N . ASP A 1 69 ? -26.479 -19.029 14.647 1.00 74.06 69 ASP A N 1
ATOM 517 C CA . ASP A 1 69 ? -26.433 -19.870 13.442 1.00 74.06 69 ASP A CA 1
ATOM 518 C C . ASP A 1 69 ? -25.791 -19.168 12.227 1.00 74.06 69 ASP A C 1
ATOM 520 O O . ASP A 1 69 ? -25.956 -19.601 11.087 1.00 74.06 69 ASP A O 1
ATOM 524 N N . ILE A 1 70 ? -25.055 -18.077 12.461 1.00 61.97 70 ILE A N 1
ATOM 525 C CA . ILE A 1 70 ? -24.437 -17.216 11.440 1.00 61.97 70 ILE A CA 1
ATOM 526 C C . ILE A 1 70 ? -23.006 -16.823 11.829 1.00 61.97 70 ILE A C 1
ATOM 528 O O . ILE A 1 70 ? -22.639 -16.834 13.007 1.00 61.97 70 ILE A O 1
ATOM 532 N N . GLY A 1 71 ? -22.203 -16.400 10.849 1.00 77.19 71 GLY A N 1
ATOM 533 C CA . GLY A 1 71 ? -20.844 -15.907 11.095 1.00 77.19 71 GLY A CA 1
ATOM 534 C C . GLY A 1 71 ? -19.978 -16.952 11.805 1.00 77.19 71 GLY A C 1
ATOM 535 O O . GLY A 1 71 ? -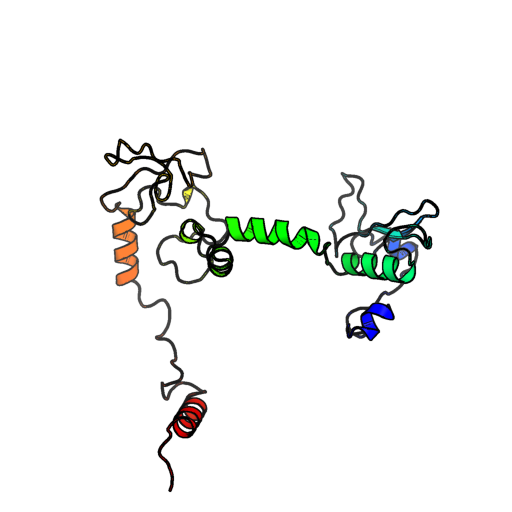19.817 -18.064 11.310 1.00 77.19 71 GLY A O 1
ATOM 536 N N . MET A 1 72 ? -19.450 -16.596 12.977 1.00 69.31 72 MET A N 1
ATOM 537 C CA . MET A 1 72 ? -18.636 -17.465 13.839 1.00 69.31 72 MET A CA 1
ATOM 538 C C . MET A 1 72 ? -19.447 -18.410 14.736 1.00 69.31 72 MET A C 1
ATOM 540 O O . MET A 1 72 ? -18.870 -19.078 15.588 1.00 69.31 72 MET A O 1
ATOM 544 N N . LEU A 1 73 ? -20.767 -18.484 14.543 1.00 80.00 73 LEU A N 1
ATOM 545 C CA . LEU A 1 73 ? -21.688 -19.322 15.319 1.00 80.00 73 LEU A CA 1
ATOM 546 C C . LEU A 1 73 ? -21.739 -18.982 16.822 1.00 80.00 73 LEU A C 1
ATOM 548 O O . LEU A 1 73 ? -22.127 -19.802 17.646 1.00 80.00 73 LEU A O 1
ATOM 552 N N . ASP A 1 74 ? -21.340 -17.759 17.171 1.00 77.62 74 ASP A N 1
ATOM 553 C CA . ASP A 1 74 ? -21.355 -17.224 18.529 1.00 77.62 74 ASP A CA 1
ATOM 554 C C . ASP A 1 74 ? -21.632 -15.718 18.456 1.00 77.62 74 ASP A C 1
ATOM 556 O O . ASP A 1 74 ? -20.923 -14.962 17.782 1.00 77.62 74 ASP A O 1
ATOM 560 N N . ALA A 1 75 ? -22.696 -15.272 19.123 1.00 75.62 75 ALA A N 1
ATOM 561 C CA . ALA A 1 75 ? -23.138 -13.883 19.053 1.00 75.62 75 ALA A CA 1
ATOM 562 C C . ALA A 1 75 ? -22.113 -12.909 19.660 1.00 75.62 75 ALA A C 1
ATOM 564 O O . ALA A 1 75 ? -21.937 -11.799 19.154 1.00 75.62 75 ALA A O 1
ATOM 565 N N . ILE A 1 76 ? -21.408 -13.314 20.721 1.00 79.00 76 ILE A N 1
ATOM 566 C CA . ILE A 1 76 ? -20.405 -12.479 21.387 1.00 79.00 76 ILE A CA 1
ATOM 567 C C . ILE A 1 76 ? -19.175 -12.317 20.495 1.00 79.00 76 ILE A C 1
ATOM 569 O O . ILE A 1 76 ? -18.687 -11.196 20.333 1.00 79.00 76 ILE A O 1
ATOM 573 N N . ALA A 1 77 ? -18.712 -13.402 19.877 1.00 65.12 77 ALA A N 1
ATOM 574 C CA . ALA A 1 77 ? -17.630 -13.383 18.909 1.00 65.12 77 ALA A CA 1
ATOM 575 C C . ALA A 1 77 ? -18.007 -12.512 17.707 1.00 65.12 77 ALA A C 1
ATOM 577 O O . ALA A 1 77 ? -17.241 -11.620 17.347 1.00 65.12 77 ALA A O 1
ATOM 578 N N . ASN A 1 78 ? -19.197 -12.704 17.126 1.00 69.75 78 ASN A N 1
ATOM 579 C CA . ASN A 1 78 ? -19.670 -11.918 15.982 1.00 69.75 78 ASN A CA 1
ATOM 580 C C . ASN A 1 78 ? -19.679 -10.416 16.303 1.00 69.75 78 ASN A C 1
ATOM 582 O O . ASN A 1 78 ? -19.124 -9.617 15.555 1.00 69.75 78 ASN A O 1
ATOM 586 N N . ILE A 1 79 ? -20.217 -10.018 17.460 1.00 80.19 79 ILE A N 1
ATOM 587 C CA . ILE A 1 79 ? -20.188 -8.613 17.895 1.00 80.19 79 ILE A CA 1
ATOM 588 C C . ILE A 1 79 ? -18.749 -8.119 18.095 1.00 80.19 79 ILE A C 1
ATOM 590 O O . ILE A 1 79 ? -18.437 -6.982 17.743 1.00 80.19 79 ILE A O 1
ATOM 594 N N . ALA A 1 80 ? -17.864 -8.940 18.667 1.00 77.50 80 ALA A N 1
ATOM 595 C CA . ALA A 1 80 ? -16.465 -8.571 18.855 1.00 77.50 80 ALA A CA 1
ATOM 596 C C . ALA A 1 80 ? -15.746 -8.346 17.513 1.00 77.50 80 ALA A C 1
ATOM 598 O O . ALA A 1 80 ? -15.038 -7.348 17.385 1.00 77.50 80 ALA A O 1
ATOM 599 N N . HIS A 1 81 ? -15.975 -9.210 16.521 1.00 78.06 81 HIS A N 1
ATOM 600 C CA . HIS A 1 81 ? -15.471 -9.066 15.151 1.00 78.06 81 HIS A CA 1
ATOM 601 C C . HIS A 1 81 ? -15.940 -7.763 14.512 1.00 78.06 81 HIS A C 1
ATOM 603 O O . HIS A 1 81 ? -15.116 -6.966 14.069 1.00 78.06 81 HIS A O 1
ATOM 609 N N . GLU A 1 82 ? -17.247 -7.493 14.555 1.00 82.00 82 GLU A N 1
ATOM 610 C CA . GLU A 1 82 ? -17.808 -6.263 13.995 1.00 82.00 82 GLU A CA 1
ATOM 611 C C . GLU A 1 82 ? -17.251 -5.017 14.704 1.00 82.00 82 GLU A C 1
ATOM 613 O O . GLU A 1 82 ? -16.931 -4.024 14.059 1.00 82.00 82 GLU A O 1
ATOM 618 N N . LEU A 1 83 ? -17.029 -5.052 16.022 1.00 81.44 83 LEU A N 1
ATOM 619 C CA . LEU A 1 83 ? -16.348 -3.955 16.727 1.00 81.44 83 LEU A CA 1
ATOM 620 C C . LEU A 1 83 ? -14.899 -3.740 16.263 1.00 81.44 83 LEU A C 1
ATOM 622 O O . LEU A 1 83 ? -14.427 -2.603 16.282 1.00 81.44 83 LEU A O 1
ATOM 626 N N . GLY A 1 84 ? -14.213 -4.789 15.804 1.00 76.50 84 GLY A N 1
ATOM 627 C CA . GLY A 1 84 ? -12.899 -4.669 15.174 1.00 76.50 84 GLY A CA 1
ATOM 628 C C . GLY A 1 84 ? -12.934 -3.748 13.951 1.00 76.50 84 GLY A C 1
ATOM 629 O O . GLY A 1 84 ? -12.095 -2.850 13.832 1.00 76.50 84 GLY A O 1
ATOM 630 N N . HIS A 1 85 ? -13.953 -3.884 13.096 1.00 78.12 85 HIS A N 1
ATOM 631 C CA . HIS A 1 85 ? -14.171 -2.971 11.970 1.00 78.12 85 HIS A CA 1
ATOM 632 C C . HIS A 1 85 ? -14.386 -1.529 12.437 1.00 78.12 85 HIS A C 1
ATOM 634 O O . HIS A 1 85 ? -13.755 -0.616 11.906 1.00 78.12 85 HIS A O 1
ATOM 640 N N . ALA A 1 86 ? -15.170 -1.303 13.496 1.00 80.88 86 ALA A N 1
ATOM 641 C CA . ALA A 1 86 ? -15.391 0.043 14.040 1.00 80.88 86 ALA A CA 1
ATOM 642 C C . ALA A 1 86 ? -14.086 0.740 14.489 1.00 80.88 86 ALA A C 1
ATOM 644 O O . ALA A 1 86 ? -14.008 1.969 14.487 1.00 80.88 86 ALA A O 1
ATOM 645 N N . TRP A 1 87 ? -13.045 -0.024 14.835 1.00 79.44 87 TRP A N 1
ATOM 646 C CA . TRP A 1 87 ? -11.709 0.494 15.158 1.00 79.44 87 TRP A CA 1
ATOM 647 C C . TRP A 1 87 ? -10.744 0.565 13.974 1.00 79.44 87 TRP A C 1
ATOM 649 O O . TRP A 1 87 ? -9.600 0.980 14.147 1.00 79.44 87 TRP A O 1
ATOM 659 N N . GLY A 1 88 ? -11.204 0.233 12.770 1.00 74.88 88 GLY A N 1
ATOM 660 C CA . GLY A 1 88 ? -10.435 0.357 11.535 1.00 74.88 88 GLY A CA 1
ATOM 661 C C . GLY A 1 88 ? -9.782 -0.938 11.058 1.00 74.88 88 GLY A C 1
ATOM 662 O O . GLY A 1 88 ? -8.956 -0.883 10.152 1.00 74.88 88 GLY A O 1
ATOM 663 N N . LEU A 1 89 ? -10.115 -2.091 11.647 1.00 73.19 89 LEU A N 1
ATOM 664 C CA . LEU A 1 89 ? -9.590 -3.373 11.181 1.00 73.19 89 LEU A CA 1
ATOM 665 C C . LEU A 1 89 ? -10.362 -3.838 9.944 1.00 73.19 89 LEU A C 1
ATOM 667 O O . LEU A 1 89 ? -11.587 -3.769 9.910 1.00 73.19 89 LEU A O 1
ATOM 671 N N . TYR A 1 90 ? -9.654 -4.340 8.941 1.00 72.00 90 TYR A N 1
ATOM 672 C CA . TYR A 1 90 ? -10.247 -5.090 7.833 1.00 72.00 90 TYR A CA 1
ATOM 673 C C . TYR A 1 90 ? -10.186 -6.586 8.131 1.00 72.00 90 TYR A C 1
ATOM 675 O O . TYR A 1 90 ? -9.567 -7.014 9.107 1.00 72.00 90 TYR A O 1
ATOM 683 N N . HIS A 1 91 ? -10.831 -7.402 7.300 1.00 69.69 91 HIS A N 1
ATOM 684 C CA . HIS A 1 91 ? -10.653 -8.840 7.421 1.00 69.69 91 HIS A CA 1
ATOM 685 C C . HIS A 1 91 ? -9.194 -9.218 7.134 1.00 69.69 91 HIS A C 1
ATOM 687 O O . HIS A 1 91 ? -8.624 -8.753 6.151 1.00 69.69 91 HIS A O 1
ATOM 693 N N . GLU A 1 92 ? -8.600 -10.105 7.934 1.00 50.59 92 GLU A N 1
ATOM 694 C CA . GLU A 1 92 ? -7.185 -10.484 7.781 1.00 50.59 92 GLU A CA 1
ATOM 695 C C . GLU A 1 92 ? -6.885 -11.038 6.375 1.00 50.59 92 GLU A C 1
ATOM 697 O O . GLU A 1 92 ? -5.840 -10.753 5.801 1.00 50.59 92 GLU A O 1
ATOM 702 N N . GLN A 1 93 ? -7.827 -11.746 5.739 1.00 45.72 93 GLN A N 1
ATOM 703 C CA . GLN A 1 93 ? -7.663 -12.211 4.356 1.00 45.72 93 GLN A CA 1
ATOM 704 C C . GLN A 1 93 ? -7.624 -11.080 3.308 1.00 45.72 93 GLN A C 1
ATOM 706 O O . GLN A 1 93 ? -7.177 -11.309 2.187 1.00 45.72 93 GLN A O 1
ATOM 711 N N . GLN A 1 94 ? -8.067 -9.864 3.649 1.00 39.72 94 GLN A N 1
ATOM 712 C CA . GLN A 1 94 ? -7.960 -8.670 2.797 1.00 39.72 94 GLN A CA 1
ATOM 713 C C . GLN A 1 94 ? -6.584 -7.996 2.902 1.00 39.72 94 GLN A C 1
ATOM 715 O O . GLN A 1 94 ? -6.216 -7.242 2.003 1.00 39.72 94 GLN A O 1
ATOM 720 N N . ARG A 1 95 ? -5.782 -8.327 3.925 1.00 42.47 95 ARG A N 1
ATOM 721 C CA . ARG A 1 95 ? -4.407 -7.833 4.106 1.00 42.47 95 ARG A CA 1
ATOM 722 C C . ARG A 1 95 ? -3.516 -8.105 2.888 1.00 42.47 95 ARG A C 1
ATOM 724 O O . ARG A 1 95 ? -2.735 -7.250 2.488 1.00 42.47 95 ARG A O 1
ATOM 731 N N . TYR A 1 96 ? -3.710 -9.248 2.224 1.00 46.03 96 TYR A N 1
ATOM 732 C CA . TYR A 1 96 ? -2.979 -9.609 1.005 1.00 46.03 96 TYR A CA 1
ATOM 733 C C . TYR A 1 96 ? -3.250 -8.675 -0.183 1.00 46.03 96 TYR A C 1
ATOM 735 O O . TYR A 1 96 ? -2.384 -8.546 -1.039 1.00 46.03 96 TYR A O 1
ATOM 743 N N . ALA A 1 97 ? -4.415 -8.024 -0.265 1.00 50.69 97 ALA A N 1
ATOM 744 C CA . ALA A 1 97 ? -4.730 -7.125 -1.377 1.00 50.69 97 ALA A CA 1
ATOM 745 C C . ALA A 1 97 ? -4.023 -5.765 -1.236 1.00 50.69 97 ALA A C 1
ATOM 747 O O . ALA A 1 97 ? -3.519 -5.230 -2.224 1.00 50.69 97 ALA A O 1
ATOM 748 N N . GLU A 1 98 ? -3.934 -5.231 -0.015 1.00 54.00 98 GLU A N 1
ATOM 749 C CA . GLU A 1 98 ? -3.182 -4.002 0.265 1.00 54.00 98 GLU A CA 1
ATOM 750 C C . GLU A 1 98 ? -1.670 -4.238 0.211 1.00 54.00 98 GLU A C 1
ATOM 752 O O . GLU A 1 98 ? -0.950 -3.453 -0.407 1.00 54.00 98 GLU A O 1
ATOM 757 N N . ASP A 1 99 ? -1.187 -5.350 0.773 1.00 61.06 99 ASP A N 1
ATOM 758 C CA . ASP A 1 99 ? 0.224 -5.725 0.685 1.00 61.06 99 ASP A CA 1
ATOM 759 C C . ASP A 1 99 ? 0.633 -5.999 -0.772 1.00 61.06 99 ASP A C 1
ATOM 761 O O . ASP A 1 99 ? 1.711 -5.586 -1.189 1.00 61.06 99 ASP A O 1
ATOM 765 N N . LEU A 1 100 ? -0.234 -6.602 -1.597 1.00 64.88 100 LEU A N 1
ATOM 766 C CA . LEU A 1 100 ? 0.027 -6.769 -3.031 1.00 64.88 100 LEU A CA 1
ATOM 767 C C . LEU A 1 100 ? 0.077 -5.424 -3.762 1.00 64.88 100 LEU A C 1
ATOM 769 O O . LEU A 1 100 ? 0.977 -5.208 -4.570 1.00 64.88 100 LEU A O 1
ATOM 773 N N . HIS A 1 101 ? -0.850 -4.507 -3.469 1.00 69.44 101 HIS A N 1
ATOM 774 C CA . HIS A 1 101 ? -0.817 -3.169 -4.056 1.00 69.44 101 HIS A CA 1
ATOM 775 C C . HIS A 1 101 ? 0.504 -2.467 -3.732 1.00 69.44 101 HIS A C 1
ATOM 777 O O . HIS A 1 101 ? 1.195 -2.012 -4.638 1.00 69.44 101 HIS A O 1
ATOM 783 N N . ARG A 1 102 ? 0.912 -2.479 -2.460 1.00 66.75 102 ARG A N 1
ATOM 784 C CA . ARG A 1 102 ? 2.158 -1.853 -2.001 1.00 66.75 102 ARG A CA 1
ATOM 785 C C . ARG A 1 102 ? 3.405 -2.559 -2.528 1.00 66.75 102 ARG A C 1
ATOM 787 O O . ARG A 1 102 ? 4.370 -1.890 -2.890 1.00 66.75 102 ARG A O 1
ATOM 794 N N . ALA A 1 103 ? 3.378 -3.884 -2.666 1.00 71.56 103 ALA A N 1
ATOM 795 C CA . ALA A 1 103 ? 4.431 -4.657 -3.329 1.00 71.56 103 ALA A CA 1
ATOM 796 C C . ALA A 1 103 ? 4.577 -4.301 -4.816 1.00 71.56 103 ALA A C 1
ATOM 798 O O . ALA A 1 103 ? 5.643 -4.508 -5.388 1.00 71.56 103 ALA A O 1
ATOM 799 N N . CYS A 1 104 ? 3.533 -3.751 -5.440 1.00 72.44 104 CYS A N 1
ATOM 800 C CA . CYS A 1 104 ? 3.555 -3.272 -6.818 1.00 72.44 104 CYS A CA 1
ATOM 801 C C . CYS A 1 104 ? 3.806 -1.761 -6.952 1.00 72.44 104 CYS A C 1
ATOM 803 O O . CYS A 1 104 ? 3.941 -1.291 -8.079 1.00 72.44 104 CYS A O 1
ATOM 805 N N . THR A 1 105 ? 3.853 -0.989 -5.860 1.00 71.44 105 THR A N 1
ATOM 806 C CA . THR A 1 105 ? 3.957 0.484 -5.925 1.00 71.44 105 THR A CA 1
ATOM 807 C C . THR A 1 105 ? 5.078 1.093 -5.083 1.00 71.44 105 THR A C 1
ATOM 809 O O . THR A 1 105 ? 5.398 2.262 -5.285 1.00 71.44 105 THR A O 1
ATOM 812 N N . GLU A 1 106 ? 5.696 0.351 -4.158 1.00 70.50 106 GLU A N 1
ATOM 813 C CA . GLU A 1 106 ? 6.723 0.863 -3.238 1.00 70.50 106 GLU A CA 1
ATOM 814 C C . GLU A 1 106 ? 8.003 0.008 -3.274 1.00 70.50 106 GLU A C 1
ATOM 816 O O . GLU A 1 106 ? 7.982 -1.156 -2.873 1.00 70.50 106 GLU A O 1
ATOM 821 N N . TYR A 1 107 ? 9.147 0.601 -3.652 1.00 67.94 107 TYR A N 1
ATOM 822 C CA . TYR A 1 107 ? 10.442 -0.102 -3.720 1.00 67.94 107 TYR A CA 1
ATOM 823 C C . TYR A 1 107 ? 10.809 -0.827 -2.417 1.00 67.94 107 TYR A C 1
ATOM 825 O O . TYR A 1 107 ? 11.071 -2.027 -2.425 1.00 67.94 107 TYR A O 1
ATOM 833 N N . LEU A 1 108 ? 10.818 -0.114 -1.281 1.00 67.50 108 LEU A N 1
ATOM 834 C CA . LEU A 1 108 ? 11.281 -0.678 -0.005 1.00 67.50 108 LEU A CA 1
ATOM 835 C C . LEU A 1 108 ? 10.383 -1.819 0.482 1.00 67.50 108 LEU A C 1
ATOM 837 O O . LEU A 1 108 ? 10.868 -2.779 1.079 1.00 67.50 108 LEU A O 1
ATOM 841 N N . PHE A 1 109 ? 9.080 -1.724 0.226 1.00 72.94 109 PHE A N 1
ATOM 842 C CA . PHE A 1 109 ? 8.130 -2.758 0.611 1.00 72.94 109 PHE A CA 1
ATOM 843 C C . PHE A 1 109 ? 8.273 -3.996 -0.283 1.00 72.94 109 PHE A C 1
ATOM 845 O O . PHE A 1 109 ? 8.395 -5.111 0.218 1.00 72.94 109 PHE A O 1
ATOM 852 N N . ALA A 1 110 ? 8.363 -3.794 -1.598 1.00 74.44 110 ALA A N 1
ATOM 853 C CA . ALA A 1 110 ? 8.571 -4.857 -2.570 1.00 74.44 110 ALA A CA 1
ATOM 854 C C . ALA A 1 110 ? 9.903 -5.599 -2.371 1.00 74.44 110 ALA A C 1
ATOM 856 O O . ALA A 1 110 ? 9.939 -6.829 -2.407 1.00 74.44 110 ALA A O 1
ATOM 857 N N . ALA A 1 111 ? 10.987 -4.865 -2.094 1.00 74.88 111 ALA A N 1
ATOM 858 C CA . ALA A 1 111 ? 12.303 -5.435 -1.821 1.00 74.88 111 ALA A CA 1
ATOM 859 C C . ALA A 1 111 ? 12.294 -6.308 -0.554 1.00 74.88 111 ALA A C 1
ATOM 861 O O . ALA A 1 111 ? 12.837 -7.411 -0.562 1.00 74.88 111 ALA A O 1
ATOM 862 N N . ASN A 1 112 ? 11.611 -5.867 0.510 1.00 78.81 112 ASN A N 1
ATOM 863 C CA . ASN A 1 112 ? 11.458 -6.651 1.742 1.00 78.81 112 ASN A CA 1
ATOM 864 C C . ASN A 1 112 ? 10.654 -7.944 1.541 1.00 78.81 112 ASN A C 1
ATOM 866 O O . ASN A 1 112 ? 10.853 -8.907 2.279 1.00 78.81 112 ASN A O 1
ATOM 870 N N . LEU A 1 113 ? 9.767 -7.979 0.545 1.00 80.00 113 LEU A N 1
ATOM 871 C CA . LEU A 1 113 ? 9.015 -9.174 0.161 1.00 80.00 113 LEU A CA 1
ATOM 872 C C . LEU A 1 113 ? 9.759 -10.064 -0.848 1.00 80.00 113 LEU A C 1
ATOM 874 O O . LEU A 1 113 ? 9.231 -11.099 -1.250 1.00 80.00 113 LEU A O 1
ATOM 878 N N . GLY A 1 114 ? 10.972 -9.686 -1.268 1.00 76.31 114 GLY A N 1
ATOM 879 C CA . GLY A 1 114 ? 11.735 -10.422 -2.275 1.00 76.31 114 GLY A CA 1
ATOM 880 C C . GLY A 1 114 ? 11.117 -10.356 -3.674 1.00 76.31 114 GLY A C 1
ATOM 881 O O . GLY A 1 114 ? 11.326 -11.262 -4.481 1.00 76.31 114 GLY A O 1
ATOM 882 N N . PHE A 1 115 ? 10.335 -9.313 -3.973 1.00 79.56 115 PHE A N 1
ATOM 883 C CA . PHE A 1 115 ? 9.757 -9.131 -5.299 1.00 79.56 115 PHE A CA 1
ATOM 884 C C . PHE A 1 115 ? 10.865 -8.857 -6.320 1.00 79.56 115 PHE A C 1
ATOM 886 O O . PHE A 1 115 ? 11.586 -7.867 -6.224 1.00 79.56 115 PHE A O 1
ATOM 893 N N . SER A 1 116 ? 10.986 -9.717 -7.331 1.00 75.38 116 SER A N 1
ATOM 894 C CA . SER A 1 116 ? 12.092 -9.690 -8.302 1.00 75.38 116 SER A CA 1
ATOM 895 C C . SER A 1 116 ? 12.118 -8.460 -9.213 1.00 75.38 116 SER A C 1
ATOM 897 O O . SER A 1 116 ? 13.068 -8.284 -9.966 1.00 75.38 116 SER A O 1
ATOM 899 N N . ALA A 1 117 ? 11.057 -7.652 -9.205 1.00 72.31 117 ALA A N 1
ATOM 900 C CA . ALA A 1 117 ? 10.959 -6.409 -9.963 1.00 72.31 117 ALA A CA 1
ATOM 901 C C . ALA A 1 117 ? 10.880 -5.175 -9.044 1.00 72.31 117 ALA A C 1
ATOM 903 O O . ALA A 1 117 ? 10.479 -4.102 -9.492 1.00 72.31 117 ALA A O 1
ATOM 904 N N . ALA A 1 118 ? 11.258 -5.310 -7.766 1.00 73.31 118 ALA A N 1
ATOM 905 C CA . ALA A 1 118 ? 11.212 -4.218 -6.794 1.00 73.31 118 ALA A CA 1
ATOM 906 C C . ALA A 1 118 ? 11.977 -2.976 -7.273 1.00 73.31 118 ALA A C 1
ATOM 908 O O . ALA A 1 118 ? 11.495 -1.864 -7.102 1.00 73.31 118 ALA A O 1
ATOM 909 N N . GLU A 1 119 ? 13.119 -3.156 -7.937 1.00 70.94 119 GLU A N 1
ATOM 910 C CA . GLU A 1 119 ? 13.971 -2.080 -8.466 1.00 70.94 119 GLU A CA 1
ATOM 911 C C . GLU A 1 119 ? 13.385 -1.261 -9.627 1.00 70.94 119 GLU A C 1
ATOM 913 O O . GLU A 1 119 ? 13.950 -0.231 -9.990 1.00 70.94 119 GLU A O 1
ATOM 918 N N . PHE A 1 120 ? 12.230 -1.653 -10.169 1.00 74.12 120 PHE A N 1
ATOM 919 C CA . PHE A 1 120 ? 11.469 -0.821 -11.107 1.00 74.12 120 PHE A CA 1
ATOM 920 C C . PHE A 1 120 ? 10.490 0.132 -10.406 1.00 74.12 120 PHE A C 1
ATOM 922 O O . PHE A 1 120 ? 9.863 0.962 -11.065 1.00 74.12 120 PHE A O 1
ATOM 929 N N . LEU A 1 121 ? 10.330 0.010 -9.086 1.00 74.19 121 LEU A N 1
ATOM 930 C CA . LEU A 1 121 ? 9.366 0.787 -8.316 1.00 74.19 121 LEU A CA 1
ATOM 931 C C . LEU A 1 121 ? 9.977 2.083 -7.765 1.00 74.19 121 LEU A C 1
ATOM 933 O O . LEU A 1 121 ? 11.179 2.146 -7.499 1.00 74.19 121 LEU A O 1
ATOM 937 N N . PRO A 1 122 ? 9.156 3.120 -7.527 1.00 67.50 122 PRO A N 1
ATOM 938 C CA . PRO A 1 122 ? 9.622 4.367 -6.935 1.00 67.50 122 PRO A CA 1
ATOM 939 C C . PRO A 1 122 ? 10.202 4.162 -5.530 1.00 67.50 122 PRO A C 1
ATOM 941 O O . PRO A 1 122 ? 9.626 3.461 -4.689 1.00 67.50 122 PRO A O 1
ATOM 944 N N . THR A 1 123 ? 11.309 4.846 -5.234 1.00 59.75 123 THR A N 1
ATOM 945 C CA . THR A 1 123 ? 11.835 4.975 -3.871 1.00 59.75 123 THR A CA 1
ATOM 946 C C . THR A 1 123 ? 11.166 6.143 -3.160 1.00 59.75 123 THR A C 1
ATOM 948 O O . THR A 1 123 ? 11.191 7.273 -3.646 1.00 59.75 123 THR A O 1
ATOM 951 N N . VAL A 1 124 ? 10.621 5.896 -1.973 1.00 54.78 124 VAL A N 1
ATOM 952 C CA . VAL A 1 124 ? 10.051 6.939 -1.115 1.00 54.78 124 VAL A CA 1
ATOM 953 C C . VAL A 1 124 ? 11.051 7.268 -0.009 1.00 54.78 124 VAL A C 1
ATOM 955 O O . VAL A 1 124 ? 11.348 6.429 0.837 1.00 54.78 124 VAL A O 1
ATOM 958 N N . GLY A 1 125 ? 11.637 8.468 -0.033 1.00 47.81 125 GLY A N 1
ATOM 959 C CA . GLY A 1 125 ? 12.601 8.882 0.989 1.00 47.81 125 GLY A CA 1
ATOM 960 C C . GLY A 1 125 ? 13.432 10.109 0.615 1.00 47.81 125 GLY A C 1
ATOM 961 O O . GLY A 1 125 ? 13.650 10.407 -0.556 1.00 47.81 125 GLY A O 1
ATOM 962 N N . CYS A 1 126 ? 13.902 10.830 1.635 1.00 39.25 126 CYS A N 1
ATOM 963 C CA . CYS A 1 126 ? 14.836 11.943 1.480 1.00 39.25 126 CYS A CA 1
ATOM 964 C C . CYS A 1 126 ? 16.216 11.373 1.108 1.00 39.25 126 CYS A C 1
ATOM 966 O O . CYS A 1 126 ? 16.850 10.723 1.938 1.00 39.25 126 CYS A O 1
ATOM 968 N N . GLY A 1 127 ? 16.643 11.550 -0.147 1.00 42.16 127 GLY A N 1
ATOM 969 C CA . GLY A 1 127 ? 17.917 11.015 -0.645 1.00 42.16 127 GLY A CA 1
ATOM 970 C C . GLY A 1 127 ? 18.014 10.821 -2.160 1.00 42.16 127 GLY A C 1
ATOM 971 O O . GLY A 1 127 ? 19.126 1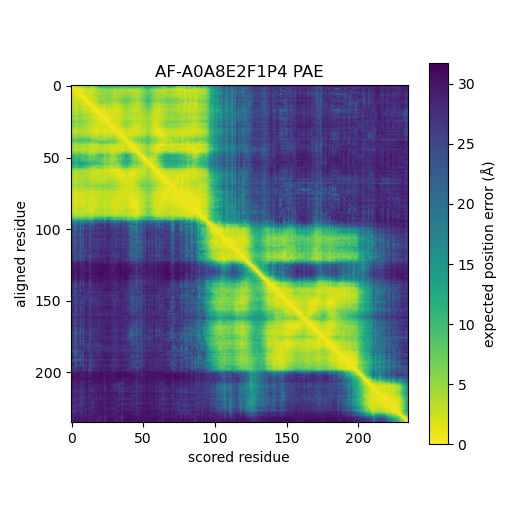0.702 -2.666 1.00 42.16 127 GLY A O 1
ATOM 972 N N . SER A 1 128 ? 16.903 10.842 -2.905 1.00 45.34 128 SER A N 1
ATOM 973 C CA . SER A 1 128 ? 16.964 10.885 -4.372 1.00 45.34 128 SER A CA 1
ATOM 974 C C . SER A 1 128 ? 17.370 12.282 -4.823 1.00 45.34 128 SER A C 1
ATOM 976 O O . SER A 1 128 ? 16.557 13.191 -4.946 1.00 45.34 128 SER A O 1
ATOM 978 N N . THR A 1 129 ? 18.659 12.460 -5.074 1.00 41.84 129 THR A N 1
ATOM 979 C CA . THR A 1 129 ? 19.248 13.675 -5.651 1.00 41.84 129 THR A CA 1
ATOM 980 C C . THR A 1 129 ? 18.989 13.808 -7.155 1.00 41.84 129 THR A C 1
ATOM 982 O O . THR A 1 129 ? 19.593 14.630 -7.837 1.00 41.84 129 THR A O 1
ATOM 985 N N . SER A 1 130 ? 18.069 13.017 -7.704 1.00 42.16 130 SER A N 1
ATOM 986 C CA . SER A 1 130 ? 17.600 13.122 -9.083 1.00 42.16 130 SER A CA 1
ATOM 987 C C . SER A 1 130 ? 16.096 12.882 -9.103 1.00 42.16 130 SER A C 1
ATOM 989 O O . SER A 1 130 ? 15.635 11.755 -8.961 1.00 42.16 130 SER A O 1
ATOM 991 N N . GLY A 1 131 ? 15.337 13.971 -9.222 1.00 41.19 131 GLY A N 1
ATOM 992 C CA . GLY A 1 131 ? 13.880 13.959 -9.313 1.00 41.19 131 GLY A CA 1
ATOM 993 C C . GLY A 1 131 ? 13.207 14.435 -8.029 1.00 41.19 131 GLY A C 1
ATOM 994 O O . GLY A 1 131 ? 13.091 13.711 -7.048 1.00 41.19 131 GLY A O 1
ATOM 995 N N . THR A 1 132 ? 12.695 15.661 -8.062 1.00 38.53 132 THR A N 1
ATOM 996 C CA . THR A 1 132 ? 11.870 16.336 -7.039 1.00 38.53 132 THR A CA 1
ATOM 997 C C . THR A 1 132 ? 10.512 15.673 -6.778 1.00 38.53 132 THR A C 1
ATOM 999 O O . THR A 1 132 ? 9.581 16.309 -6.290 1.00 38.53 132 THR A O 1
ATOM 1002 N N . ALA A 1 133 ? 10.354 14.405 -7.124 1.00 42.31 133 ALA A N 1
ATOM 1003 C CA . ALA A 1 133 ? 9.062 13.793 -7.306 1.00 42.31 133 ALA A CA 1
ATOM 1004 C C . ALA A 1 133 ? 8.923 12.644 -6.299 1.00 42.31 133 ALA A C 1
ATOM 1006 O O . ALA A 1 133 ? 9.181 11.479 -6.586 1.00 42.31 133 ALA A O 1
ATOM 1007 N N . GLY A 1 134 ? 8.567 13.014 -5.064 1.00 45.75 134 GLY A N 1
ATOM 1008 C CA . GLY A 1 134 ? 8.074 12.061 -4.070 1.00 45.75 134 GLY A CA 1
ATOM 1009 C C . GLY A 1 134 ? 6.760 11.410 -4.524 1.00 45.75 134 GLY A C 1
ATOM 1010 O O . GLY A 1 134 ? 6.301 11.616 -5.648 1.00 45.75 134 GLY A O 1
ATOM 1011 N N . LEU A 1 135 ? 6.119 10.642 -3.638 1.00 41.22 135 LEU A N 1
ATOM 1012 C CA . LEU A 1 135 ? 4.761 10.127 -3.865 1.00 41.22 135 LEU A CA 1
ATOM 1013 C C . LEU A 1 135 ? 3.845 11.268 -4.354 1.00 41.22 135 LEU A C 1
ATOM 1015 O O . LEU A 1 135 ? 3.597 12.214 -3.609 1.00 41.22 135 LEU A O 1
ATOM 1019 N N . GLY A 1 136 ? 3.394 11.206 -5.612 1.00 48.00 136 GLY A N 1
ATOM 1020 C CA . GLY A 1 136 ? 2.634 12.281 -6.271 1.00 48.00 136 GLY A CA 1
ATOM 1021 C C . GLY A 1 136 ? 3.317 12.942 -7.478 1.00 48.00 136 GLY A C 1
ATOM 1022 O O . GLY A 1 136 ? 2.720 13.835 -8.079 1.00 48.00 136 GLY A O 1
ATOM 1023 N N . ALA A 1 137 ? 4.521 12.496 -7.849 1.00 57.81 137 ALA A N 1
ATOM 1024 C CA . ALA A 1 137 ? 5.173 12.794 -9.123 1.00 57.81 137 ALA A CA 1
ATOM 1025 C C . ALA A 1 137 ? 4.225 12.605 -10.316 1.00 57.81 137 ALA A C 1
ATOM 1027 O O . ALA A 1 137 ? 3.645 11.530 -10.487 1.00 57.81 137 ALA A O 1
ATOM 1028 N N . LYS A 1 138 ? 4.080 13.623 -11.163 1.00 63.59 138 LYS A N 1
ATOM 1029 C CA . LYS A 1 138 ? 3.377 13.482 -12.440 1.00 63.59 138 LYS A CA 1
ATOM 1030 C C . LYS A 1 138 ? 4.338 12.965 -13.501 1.00 63.59 138 LYS A C 1
ATOM 1032 O O . LYS A 1 138 ? 5.540 13.189 -13.439 1.00 63.59 138 LYS A O 1
ATOM 1037 N N . ASP A 1 139 ? 3.783 12.352 -14.540 1.00 67.69 139 ASP A N 1
ATOM 1038 C CA . ASP A 1 139 ? 4.527 11.911 -15.730 1.00 67.69 139 ASP A CA 1
ATOM 1039 C C . ASP A 1 139 ? 5.331 13.061 -16.380 1.00 67.69 139 ASP A C 1
ATOM 1041 O O . ASP A 1 139 ? 6.368 12.826 -16.991 1.00 67.69 139 ASP A O 1
ATOM 1045 N N . SER A 1 140 ? 4.881 14.312 -16.203 1.00 71.50 140 SER A N 1
ATOM 1046 C CA . SER A 1 140 ? 5.570 15.536 -16.642 1.00 71.50 140 SER A CA 1
ATOM 1047 C C . SER A 1 140 ? 6.825 15.885 -15.845 1.00 71.50 140 SER A C 1
ATOM 1049 O O . SER A 1 140 ? 7.633 16.678 -16.317 1.00 71.50 140 SER A O 1
ATOM 1051 N N . ASP A 1 141 ? 6.963 15.342 -14.638 1.00 69.38 141 ASP A N 1
ATOM 1052 C CA . ASP A 1 141 ? 8.063 15.648 -13.722 1.00 69.38 141 ASP A CA 1
ATOM 1053 C C . ASP A 1 141 ? 9.252 14.695 -13.937 1.00 69.38 141 ASP A C 1
ATOM 1055 O O . ASP A 1 141 ? 10.320 14.881 -13.355 1.00 69.38 141 ASP A O 1
ATOM 1059 N N . VAL A 1 142 ? 9.063 13.664 -14.768 1.00 75.00 142 VAL A N 1
ATOM 1060 C CA . VAL A 1 142 ? 10.056 12.637 -15.082 1.00 75.00 142 VAL A CA 1
ATOM 1061 C C . VAL A 1 142 ? 10.843 13.048 -16.325 1.00 75.00 142 VAL A C 1
ATOM 1063 O O . VAL A 1 142 ? 10.269 13.255 -17.396 1.00 75.00 142 VAL A O 1
ATOM 1066 N N . ASP A 1 143 ? 12.172 13.103 -16.212 1.00 77.12 143 ASP A N 1
ATOM 1067 C CA . ASP A 1 143 ? 13.044 13.127 -17.387 1.00 77.12 143 ASP A CA 1
ATOM 1068 C C . ASP A 1 143 ? 13.030 11.736 -18.040 1.00 77.12 143 ASP A C 1
ATOM 1070 O O . ASP A 1 143 ? 13.743 10.820 -17.639 1.00 77.12 143 ASP A O 1
ATOM 1074 N N . TRP A 1 144 ? 12.172 11.552 -19.042 1.00 81.44 144 TRP A N 1
ATOM 1075 C CA . TRP A 1 144 ? 12.069 10.285 -19.774 1.00 81.44 144 TRP A CA 1
ATOM 1076 C C . TRP A 1 144 ? 13.293 9.973 -20.644 1.00 81.44 144 TRP A C 1
ATOM 1078 O O . TRP A 1 144 ? 13.374 8.870 -21.190 1.00 81.44 144 TRP A O 1
ATOM 1088 N N . ASP A 1 145 ? 14.215 10.928 -20.786 1.00 79.62 145 ASP A N 1
ATOM 1089 C CA . ASP A 1 145 ? 15.489 10.760 -21.479 1.00 79.62 145 ASP A CA 1
ATOM 1090 C C . ASP A 1 145 ? 16.666 10.543 -20.514 1.00 79.62 145 ASP A C 1
ATOM 1092 O O . ASP A 1 145 ? 17.797 10.397 -20.980 1.00 79.62 145 ASP A O 1
ATOM 1096 N N . PHE A 1 146 ? 16.394 10.456 -19.205 1.00 75.44 146 PHE A N 1
ATOM 1097 C CA . PHE A 1 146 ? 17.383 10.243 -18.148 1.00 75.44 146 PHE A CA 1
ATOM 1098 C C . PHE A 1 146 ? 18.144 8.930 -18.348 1.00 75.44 146 PHE A C 1
ATOM 1100 O O . PHE A 1 146 ? 17.544 7.860 -18.499 1.00 75.44 146 PHE A O 1
ATOM 1107 N N . LEU A 1 147 ? 19.476 8.984 -18.307 1.00 72.56 147 LEU A N 1
ATOM 1108 C CA . LEU A 1 147 ? 20.332 7.827 -18.588 1.00 72.56 147 LEU A CA 1
ATOM 1109 C C . LEU A 1 147 ? 20.127 6.679 -17.595 1.00 72.56 147 LEU A C 1
ATOM 1111 O O . LEU A 1 147 ? 20.253 5.513 -17.966 1.00 72.56 147 LEU A O 1
ATOM 1115 N N . MET A 1 148 ? 19.828 7.002 -16.336 1.00 75.38 148 MET A N 1
ATOM 1116 C CA . MET A 1 148 ? 19.654 6.000 -15.278 1.00 75.38 148 MET A CA 1
ATOM 1117 C C . MET A 1 148 ? 18.240 5.410 -15.234 1.00 75.38 148 MET A C 1
ATOM 1119 O O . MET A 1 148 ? 17.940 4.611 -14.348 1.00 75.38 148 MET A O 1
ATOM 1123 N N . LEU A 1 149 ? 17.362 5.782 -16.168 1.00 72.25 149 LEU A N 1
ATOM 1124 C CA . LEU A 1 149 ? 16.069 5.138 -16.319 1.00 72.25 149 LEU A CA 1
ATOM 1125 C C . LEU A 1 149 ? 16.235 3.865 -17.154 1.00 72.25 149 LEU A C 1
ATOM 1127 O O . LEU A 1 149 ? 16.720 3.904 -18.286 1.00 72.25 149 LEU A O 1
ATOM 1131 N N . TYR A 1 150 ? 15.816 2.718 -16.615 1.00 79.62 150 TYR A N 1
ATOM 1132 C CA . TYR A 1 150 ? 15.791 1.494 -17.410 1.00 79.62 150 TYR A CA 1
ATOM 1133 C C . TYR A 1 150 ? 14.859 1.647 -18.629 1.00 79.62 150 TYR A C 1
ATOM 1135 O O . TYR A 1 150 ? 13.869 2.380 -18.628 1.00 79.62 150 TYR A O 1
ATOM 1143 N N . ALA A 1 151 ? 15.175 0.942 -19.713 1.00 84.12 151 ALA A N 1
ATOM 1144 C CA . ALA A 1 151 ? 14.240 0.812 -20.822 1.00 84.12 151 ALA A CA 1
ATOM 1145 C C . ALA A 1 151 ? 13.092 -0.122 -20.423 1.00 84.12 151 ALA A C 1
ATOM 1147 O O . ALA A 1 151 ? 13.298 -1.072 -19.665 1.00 84.12 151 ALA A O 1
ATOM 1148 N N . SER A 1 152 ? 11.912 0.063 -21.018 1.00 84.81 152 SER A N 1
ATOM 1149 C CA . SER A 1 152 ? 10.730 -0.755 -2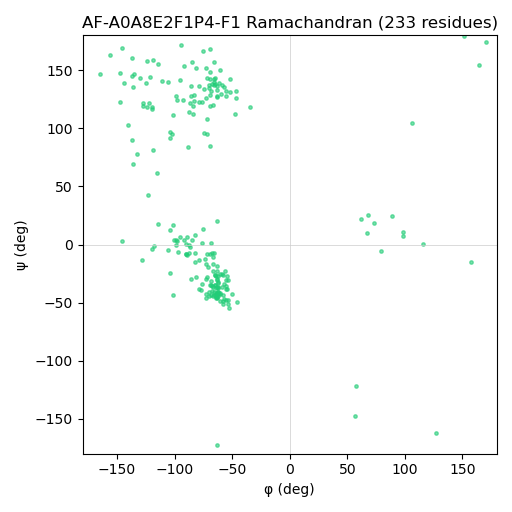0.717 1.00 84.81 152 SER A CA 1
ATOM 1150 C C . SER A 1 152 ? 10.960 -2.258 -20.884 1.00 84.81 152 SER A C 1
ATOM 1152 O O . SER A 1 152 ? 10.311 -3.039 -20.202 1.00 84.81 152 SER A O 1
ATOM 1154 N N . GLY A 1 153 ? 11.837 -2.684 -21.801 1.00 82.19 153 GLY A N 1
ATOM 1155 C CA . GLY A 1 153 ? 12.137 -4.102 -22.031 1.00 82.19 153 GLY A CA 1
ATOM 1156 C C . GLY A 1 153 ? 13.152 -4.718 -21.059 1.00 82.19 153 GLY A C 1
ATOM 1157 O O . GLY A 1 153 ? 13.386 -5.924 -21.111 1.00 82.19 153 GLY A O 1
ATOM 1158 N N . CYS A 1 154 ? 13.802 -3.935 -20.193 1.00 79.44 154 CYS A N 1
ATOM 1159 C CA . CYS A 1 154 ? 14.789 -4.464 -19.250 1.00 79.44 154 CYS A CA 1
ATOM 1160 C C . CYS A 1 154 ? 14.137 -5.439 -18.259 1.00 79.44 154 CYS A C 1
ATOM 1162 O O . CYS A 1 154 ? 13.131 -5.115 -17.643 1.00 79.44 154 CYS A O 1
ATOM 1164 N N . GLY A 1 155 ? 14.702 -6.644 -18.129 1.00 75.44 155 GLY A N 1
ATOM 1165 C CA . GLY A 1 155 ? 14.124 -7.731 -17.324 1.00 75.44 155 GLY A CA 1
ATOM 1166 C C . GLY A 1 155 ? 12.977 -8.496 -18.002 1.00 75.44 155 GLY A C 1
ATOM 1167 O O . GLY A 1 155 ? 12.522 -9.503 -17.466 1.00 75.44 155 GLY A O 1
ATOM 1168 N N . GLY A 1 156 ? 12.529 -8.061 -19.183 1.00 77.88 156 GLY A N 1
ATOM 1169 C CA . GLY A 1 156 ? 11.471 -8.713 -19.947 1.00 77.88 156 GLY A CA 1
ATOM 1170 C C . GLY A 1 156 ? 11.957 -9.911 -20.761 1.00 77.88 156 GLY A C 1
ATOM 1171 O O . GLY A 1 156 ? 13.101 -9.961 -21.218 1.00 77.88 156 GLY A O 1
ATOM 1172 N N . VAL A 1 157 ? 11.060 -10.870 -20.992 1.00 83.81 157 VAL A N 1
ATOM 1173 C CA . VAL A 1 157 ? 11.305 -12.017 -21.881 1.00 83.81 157 VAL A CA 1
ATOM 1174 C C . VAL A 1 157 ? 11.416 -11.566 -23.342 1.00 83.81 157 VAL A C 1
ATOM 1176 O O . VAL A 1 157 ? 10.633 -10.731 -23.787 1.00 83.81 157 VAL A O 1
ATOM 1179 N N . GLY A 1 158 ? 12.366 -12.117 -24.102 1.00 86.88 158 GLY A N 1
ATOM 1180 C CA . GLY A 1 158 ? 12.581 -11.802 -25.523 1.00 86.88 158 GLY A CA 1
ATOM 1181 C C . GLY A 1 158 ? 14.027 -11.408 -25.841 1.00 86.88 158 GLY A C 1
ATOM 1182 O O . GLY A 1 158 ? 14.938 -11.689 -25.065 1.00 86.88 158 GLY A O 1
ATOM 1183 N N . THR A 1 159 ? 14.241 -10.758 -26.987 1.00 85.06 159 THR A N 1
ATOM 1184 C CA . THR A 1 159 ? 15.571 -10.358 -27.486 1.00 85.06 159 THR A CA 1
ATOM 1185 C C . THR A 1 159 ? 15.670 -8.850 -27.687 1.00 85.06 159 THR A C 1
ATOM 1187 O O . THR A 1 159 ? 14.713 -8.220 -28.128 1.00 85.06 159 THR A O 1
ATOM 1190 N N . ALA A 1 160 ? 16.841 -8.273 -27.422 1.00 79.38 160 ALA A N 1
ATOM 1191 C CA . ALA A 1 160 ? 17.159 -6.895 -27.785 1.00 79.38 160 ALA A CA 1
ATOM 1192 C C . ALA A 1 160 ? 18.399 -6.882 -28.680 1.00 79.38 160 ALA A C 1
ATOM 1194 O O . ALA A 1 160 ? 19.458 -7.355 -28.267 1.00 79.38 160 ALA A O 1
ATOM 1195 N N . ASN A 1 161 ? 18.265 -6.336 -29.889 1.00 79.88 161 ASN A N 1
ATOM 1196 C CA . ASN A 1 161 ? 19.348 -6.272 -30.878 1.00 79.88 161 ASN A CA 1
ATOM 1197 C C . ASN A 1 161 ? 19.925 -4.857 -31.020 1.00 79.88 161 ASN A C 1
ATOM 1199 O O . ASN A 1 161 ? 20.903 -4.639 -31.733 1.00 79.88 161 ASN A O 1
ATOM 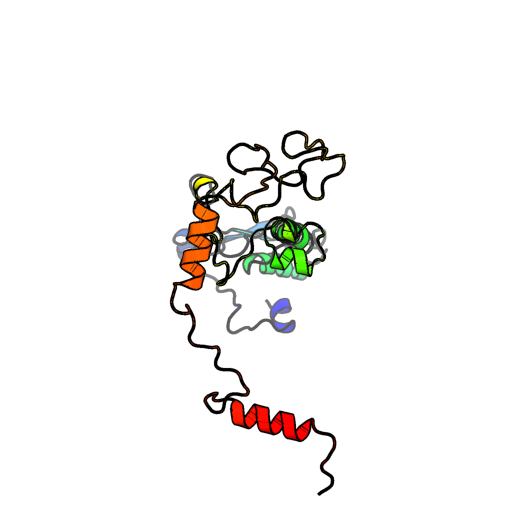1203 N N . GLY A 1 162 ? 19.337 -3.878 -30.336 1.00 67.31 162 GLY A N 1
ATOM 1204 C CA . GLY A 1 162 ? 19.792 -2.498 -30.353 1.00 67.31 162 GLY A CA 1
ATOM 1205 C C . GLY A 1 162 ? 18.793 -1.566 -29.673 1.00 67.31 162 GLY A C 1
ATOM 1206 O O . GLY A 1 162 ? 17.712 -2.003 -29.285 1.00 67.31 162 GLY A O 1
ATOM 1207 N N . PRO A 1 163 ? 19.139 -0.279 -29.509 1.00 66.81 163 PRO A N 1
ATOM 1208 C CA . PRO A 1 163 ? 18.261 0.683 -28.849 1.00 66.81 163 PRO A CA 1
ATOM 1209 C C . PRO A 1 163 ? 16.956 0.959 -29.610 1.00 66.81 163 PRO A C 1
ATOM 1211 O O . PRO A 1 163 ? 15.952 1.269 -28.975 1.00 66.81 163 PRO A O 1
ATOM 1214 N N . ASP A 1 164 ? 16.966 0.771 -30.931 1.00 77.31 164 ASP A N 1
ATOM 1215 C CA . ASP A 1 164 ? 15.794 0.908 -31.805 1.00 77.31 164 ASP A CA 1
ATOM 1216 C C . ASP A 1 164 ? 15.134 -0.447 -32.139 1.00 77.31 164 ASP A C 1
ATOM 1218 O O . ASP A 1 164 ? 14.136 -0.492 -32.854 1.00 77.31 164 ASP A O 1
ATOM 1222 N N . ASP A 1 165 ? 15.679 -1.554 -31.619 1.00 81.25 165 ASP A N 1
ATOM 1223 C CA . ASP A 1 165 ? 15.186 -2.919 -31.838 1.00 81.25 165 ASP A CA 1
ATOM 1224 C C . ASP A 1 165 ? 15.166 -3.708 -30.517 1.00 81.25 165 ASP A C 1
ATOM 1226 O O . ASP A 1 165 ? 15.974 -4.611 -30.268 1.00 81.25 165 ASP A O 1
ATOM 1230 N N . ASP A 1 166 ? 14.249 -3.308 -29.631 1.00 82.88 166 ASP A N 1
ATOM 1231 C CA . ASP A 1 166 ? 13.969 -3.993 -28.369 1.00 82.88 166 ASP A CA 1
ATOM 1232 C C . ASP A 1 166 ? 12.663 -4.801 -28.464 1.00 82.88 166 ASP A C 1
ATOM 1234 O O . ASP A 1 166 ? 11.563 -4.277 -28.251 1.00 82.88 166 ASP A O 1
ATOM 1238 N N . GLN A 1 167 ? 12.790 -6.098 -28.752 1.00 87.50 167 GLN A N 1
ATOM 1239 C CA . GLN A 1 167 ? 11.676 -7.051 -28.848 1.00 87.50 167 GLN A CA 1
ATOM 1240 C C . GLN A 1 167 ? 11.348 -7.724 -27.506 1.00 87.50 167 GLN A C 1
ATOM 1242 O O . GLN A 1 167 ? 10.533 -8.645 -27.461 1.00 87.50 167 GLN A O 1
ATOM 1247 N N . ARG A 1 168 ? 11.975 -7.304 -26.397 1.00 85.81 168 ARG A N 1
ATOM 1248 C CA . ARG A 1 168 ? 11.621 -7.814 -25.065 1.00 85.81 168 ARG A CA 1
ATOM 1249 C C . ARG A 1 168 ? 10.237 -7.313 -24.665 1.00 85.81 168 ARG A C 1
ATOM 1251 O O . ARG A 1 168 ? 9.887 -6.160 -24.931 1.00 85.81 168 ARG A O 1
ATOM 1258 N N . ALA A 1 169 ? 9.467 -8.165 -23.993 1.00 85.94 169 ALA A N 1
ATOM 1259 C CA . ALA A 1 169 ? 8.189 -7.787 -23.406 1.00 85.94 169 ALA A CA 1
ATOM 1260 C C . ALA A 1 169 ? 8.384 -6.616 -22.422 1.00 85.94 169 ALA A C 1
ATOM 1262 O O . ALA A 1 169 ? 9.343 -6.633 -21.646 1.00 85.94 169 ALA A O 1
ATOM 1263 N N . PRO A 1 170 ? 7.519 -5.588 -22.444 1.00 84.81 170 PRO A N 1
ATOM 1264 C CA . PRO A 1 170 ? 7.656 -4.464 -21.532 1.00 84.81 170 PRO A CA 1
ATOM 1265 C C . PRO A 1 170 ? 7.336 -4.894 -20.093 1.00 84.81 170 PRO A C 1
ATOM 1267 O O . PRO A 1 170 ? 6.280 -5.466 -19.838 1.00 84.81 170 PRO A O 1
ATOM 1270 N N . VAL A 1 171 ? 8.236 -4.585 -19.161 1.00 80.06 171 VAL A N 1
ATOM 1271 C CA . VAL A 1 171 ? 8.046 -4.781 -17.714 1.00 80.06 171 VAL A CA 1
ATOM 1272 C C . VAL A 1 171 ? 7.315 -3.585 -17.092 1.00 80.06 171 VAL A C 1
ATOM 1274 O O . VAL A 1 171 ? 6.558 -3.753 -16.142 1.00 80.06 171 VAL A O 1
ATOM 1277 N N . TYR A 1 172 ? 7.483 -2.383 -17.656 1.00 78.75 172 TYR A N 1
ATOM 1278 C CA . TYR A 1 172 ? 6.772 -1.162 -17.258 1.00 78.75 172 TYR A CA 1
ATOM 1279 C C . TYR A 1 172 ? 6.722 -0.137 -18.406 1.00 78.75 172 TYR A C 1
ATOM 1281 O O . TYR A 1 172 ? 7.472 -0.247 -19.379 1.00 78.75 172 TYR A O 1
ATOM 1289 N N . ALA A 1 173 ? 5.826 0.850 -18.321 1.00 84.81 173 ALA A N 1
ATOM 1290 C CA . ALA A 1 173 ? 5.585 1.866 -19.352 1.00 84.81 173 ALA A CA 1
ATOM 1291 C C . ALA A 1 173 ? 5.214 3.223 -18.729 1.00 84.81 173 ALA A C 1
ATOM 1293 O O . ALA A 1 173 ? 4.937 3.299 -17.532 1.00 84.81 173 ALA A O 1
ATOM 1294 N N . LYS A 1 174 ? 5.190 4.291 -19.540 1.00 82.31 174 LYS A N 1
ATOM 1295 C CA . LYS A 1 174 ? 4.776 5.626 -19.076 1.00 82.31 174 LYS A CA 1
ATOM 1296 C C . LYS A 1 174 ? 3.320 5.612 -18.628 1.00 82.31 174 LYS A C 1
ATOM 1298 O O . LYS A 1 174 ? 2.453 5.122 -19.355 1.00 82.31 174 LYS A O 1
ATOM 1303 N N . ALA A 1 175 ? 3.040 6.188 -17.465 1.00 77.94 175 ALA A N 1
ATOM 1304 C CA . ALA A 1 175 ? 1.701 6.159 -16.884 1.00 77.94 175 ALA A CA 1
ATOM 1305 C C . ALA A 1 175 ? 0.702 6.996 -17.699 1.00 77.94 175 ALA A C 1
ATOM 1307 O O . ALA A 1 175 ? -0.476 6.658 -17.766 1.00 77.94 175 ALA A O 1
ATOM 1308 N N . SER A 1 176 ? 1.170 8.070 -18.346 1.00 78.56 176 SER A N 1
ATOM 1309 C CA . SER A 1 176 ? 0.307 8.994 -19.093 1.00 78.56 176 SER A CA 1
ATOM 1310 C C . SER A 1 176 ? -0.342 8.387 -20.338 1.00 78.56 176 SER A C 1
ATOM 1312 O O . SER A 1 176 ? -1.469 8.743 -20.679 1.00 78.56 176 SER A O 1
ATOM 1314 N N . ASN A 1 177 ? 0.370 7.515 -21.052 1.00 83.56 177 ASN A N 1
ATOM 1315 C CA . ASN A 1 177 ? -0.038 7.060 -22.384 1.00 83.56 177 ASN A CA 1
ATOM 1316 C C . ASN A 1 177 ? 0.327 5.600 -22.695 1.00 83.56 177 ASN A C 1
ATOM 1318 O O . ASN A 1 177 ? 0.115 5.151 -23.820 1.00 83.56 177 ASN A O 1
ATOM 1322 N N . GLY A 1 178 ? 0.911 4.867 -21.743 1.00 84.44 178 GLY A N 1
ATOM 1323 C CA . GLY A 1 178 ? 1.346 3.482 -21.931 1.00 84.44 178 GLY A CA 1
ATOM 1324 C C . GLY A 1 178 ? 2.502 3.307 -22.920 1.00 84.44 178 GLY A C 1
ATOM 1325 O O . GLY A 1 178 ? 2.815 2.179 -23.298 1.00 84.44 178 GLY A O 1
ATOM 1326 N N . SER A 1 179 ? 3.143 4.392 -23.368 1.00 89.38 179 SER A N 1
ATOM 1327 C CA . SER A 1 179 ? 4.260 4.301 -24.309 1.00 89.38 179 SER A CA 1
ATOM 1328 C C . SER A 1 179 ? 5.497 3.686 -23.653 1.00 89.38 179 SER A C 1
ATOM 1330 O O . SER A 1 179 ? 5.742 3.835 -22.452 1.00 89.38 179 SER A O 1
ATOM 1332 N N . ARG A 1 180 ? 6.289 2.974 -24.462 1.00 88.19 180 ARG A N 1
ATOM 1333 C CA . ARG A 1 180 ? 7.539 2.355 -24.011 1.00 88.19 180 ARG A CA 1
ATOM 1334 C C . ARG A 1 180 ? 8.608 3.418 -23.772 1.00 88.19 180 ARG A C 1
ATOM 1336 O O . ARG A 1 180 ? 8.736 4.377 -24.532 1.00 88.19 180 ARG A O 1
ATOM 1343 N N . ILE A 1 181 ? 9.408 3.193 -22.741 1.00 85.81 181 ILE A N 1
ATOM 1344 C CA . ILE A 1 181 ? 10.633 3.929 -22.460 1.00 85.81 181 ILE A CA 1
ATOM 1345 C C . ILE A 1 181 ? 11.745 3.278 -23.295 1.00 85.81 181 ILE A C 1
ATOM 1347 O O . ILE A 1 181 ? 11.989 2.074 -23.144 1.00 85.81 181 ILE A O 1
ATOM 1351 N N . PRO A 1 182 ? 12.376 4.022 -24.215 1.00 83.19 182 PRO A N 1
ATOM 1352 C CA . PRO A 1 182 ? 13.403 3.487 -25.101 1.00 83.19 182 PRO A CA 1
ATOM 1353 C C . PRO A 1 182 ? 14.738 3.285 -24.375 1.00 83.19 182 PRO A C 1
ATOM 1355 O O . PRO A 1 182 ? 14.973 3.816 -23.294 1.00 83.19 182 PRO A O 1
ATOM 1358 N N . VAL A 1 183 ? 15.652 2.550 -25.007 1.00 80.69 183 VAL A N 1
ATOM 1359 C CA . VAL A 1 183 ? 17.030 2.413 -24.520 1.00 80.69 183 VAL A CA 1
ATOM 1360 C C . VAL A 1 183 ? 17.796 3.715 -24.767 1.00 80.69 183 VAL A C 1
ATOM 1362 O O . VAL A 1 183 ? 17.883 4.194 -25.901 1.00 80.69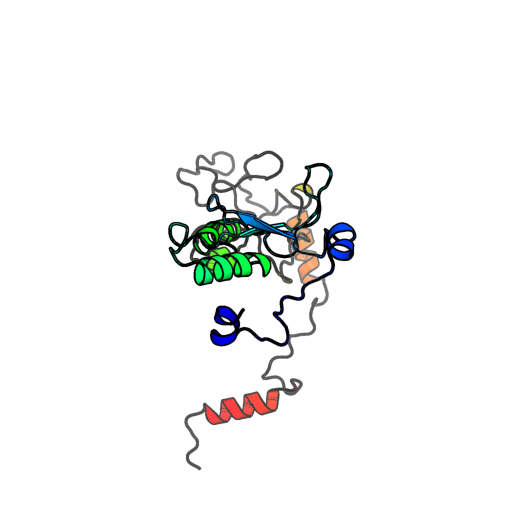 183 VAL A O 1
ATOM 1365 N N . ARG A 1 184 ? 18.402 4.268 -23.714 1.00 79.00 184 ARG A N 1
ATOM 1366 C CA . ARG A 1 184 ? 19.288 5.438 -23.777 1.00 79.00 184 ARG A CA 1
ATOM 1367 C C . ARG A 1 184 ? 20.748 5.005 -23.611 1.00 79.00 184 ARG A C 1
ATOM 1369 O O . ARG A 1 184 ? 21.050 4.090 -22.854 1.00 79.00 184 ARG A O 1
ATOM 1376 N N . LYS A 1 185 ? 21.656 5.620 -24.379 1.00 79.38 185 LYS A N 1
ATOM 1377 C CA . LYS A 1 185 ? 23.105 5.305 -24.388 1.00 79.38 185 LYS A CA 1
ATOM 1378 C C . LYS A 1 185 ? 23.993 6.487 -23.990 1.00 79.38 185 LYS A C 1
ATOM 1380 O O . LYS A 1 185 ? 25.210 6.342 -23.923 1.00 79.38 185 LYS A O 1
ATOM 1385 N N . SER A 1 186 ? 23.400 7.652 -23.769 1.00 74.50 186 SER A N 1
ATOM 1386 C CA . SER A 1 186 ? 24.100 8.895 -23.459 1.00 74.50 186 SER A CA 1
ATOM 1387 C C . SER A 1 186 ? 23.241 9.745 -22.526 1.00 74.50 186 SER A C 1
ATOM 1389 O O . SER A 1 186 ? 22.018 9.686 -22.657 1.00 74.50 186 SER A O 1
ATOM 1391 N N . PRO A 1 187 ? 23.858 10.534 -21.630 1.00 69.81 187 PRO A N 1
ATOM 1392 C CA . PRO A 1 187 ? 23.130 11.423 -20.733 1.00 69.81 187 PRO A CA 1
ATOM 1393 C C . PRO A 1 187 ? 22.413 12.544 -21.495 1.00 69.81 187 PRO A C 1
ATOM 1395 O O . PRO A 1 187 ? 22.939 13.087 -22.470 1.00 69.81 187 PRO A O 1
ATOM 1398 N N . SER A 1 188 ? 21.217 12.887 -21.029 1.00 78.69 188 SER A N 1
ATOM 1399 C CA . SER A 1 188 ? 20.437 14.061 -21.395 1.00 78.69 188 SER A CA 1
ATOM 1400 C C . SER A 1 188 ? 21.098 15.347 -20.869 1.00 78.69 188 SER A C 1
ATOM 1402 O O . SER A 1 188 ? 22.017 15.336 -20.045 1.00 78.69 188 SER A O 1
ATOM 1404 N N . GLY A 1 189 ? 20.623 16.508 -21.324 1.00 77.94 189 GLY A N 1
ATOM 1405 C CA . GLY A 1 189 ? 21.052 17.783 -20.737 1.00 77.94 189 GLY A CA 1
ATOM 1406 C C . GLY A 1 189 ? 20.653 17.918 -19.260 1.00 77.94 189 GLY A C 1
ATOM 1407 O O . GLY A 1 189 ? 21.374 18.546 -18.483 1.00 77.94 189 GLY A O 1
ATOM 1408 N N . LEU A 1 190 ? 19.535 17.300 -18.865 1.00 71.94 190 LEU A N 1
ATOM 1409 C CA . LEU A 1 190 ? 19.048 17.300 -17.487 1.00 71.94 190 LEU A CA 1
ATOM 1410 C C . LEU A 1 190 ? 19.852 16.339 -16.602 1.00 71.94 190 LEU A C 1
ATOM 1412 O O . LEU A 1 190 ? 20.116 16.700 -15.459 1.00 71.94 190 LEU A O 1
ATOM 1416 N N . ASP A 1 191 ? 20.333 15.203 -17.129 1.00 66.62 191 ASP A N 1
ATOM 1417 C CA . ASP A 1 191 ? 21.302 14.328 -16.444 1.00 66.62 191 ASP A CA 1
ATOM 1418 C C . ASP A 1 191 ? 22.541 15.127 -16.004 1.00 66.62 191 ASP A C 1
ATOM 1420 O O . ASP A 1 191 ? 22.938 15.119 -14.837 1.00 66.62 191 ASP A O 1
ATOM 1424 N N . VAL A 1 192 ? 23.141 15.870 -16.941 1.00 73.44 192 VAL A N 1
ATOM 1425 C CA . VAL A 1 192 ? 24.356 16.663 -16.690 1.00 73.44 192 VAL A CA 1
ATOM 1426 C C . VAL A 1 192 ? 24.088 17.795 -15.697 1.00 73.44 192 VAL A C 1
ATOM 1428 O O . VAL A 1 192 ? 24.916 18.055 -14.816 1.00 73.44 192 VAL A O 1
ATOM 1431 N N . ALA A 1 193 ? 22.940 18.465 -15.822 1.00 69.94 193 ALA A N 1
ATOM 1432 C CA . ALA A 1 193 ? 22.540 19.543 -14.925 1.00 69.94 193 ALA A CA 1
ATOM 1433 C C . ALA A 1 193 ? 22.280 19.034 -13.499 1.00 69.94 193 ALA A C 1
ATOM 1435 O O . ALA A 1 193 ? 22.769 19.641 -12.546 1.00 69.94 193 ALA A O 1
ATOM 1436 N N . ALA A 1 194 ? 21.575 17.909 -13.349 1.00 64.06 194 ALA A N 1
ATOM 1437 C CA . ALA A 1 194 ? 21.305 17.279 -12.059 1.00 64.06 194 ALA A CA 1
ATOM 1438 C C . ALA A 1 194 ? 22.600 16.828 -11.373 1.00 64.06 194 ALA A C 1
ATOM 1440 O O . ALA A 1 194 ? 22.808 17.120 -10.195 1.00 64.06 194 ALA A O 1
ATOM 1441 N N . LEU A 1 195 ? 23.512 16.196 -12.119 1.00 64.38 195 LEU A N 1
ATOM 1442 C CA . LEU A 1 195 ? 24.804 15.768 -11.586 1.00 64.38 195 LEU A CA 1
ATOM 1443 C C . LEU A 1 195 ? 25.653 16.972 -11.155 1.00 64.38 195 LEU A C 1
ATOM 1445 O O . LEU A 1 195 ? 26.226 16.986 -10.071 1.00 64.38 195 LEU A O 1
ATOM 1449 N N . SER A 1 196 ? 25.685 18.027 -11.968 1.00 68.12 196 SER A N 1
ATOM 1450 C CA . SER A 1 196 ? 26.418 19.254 -11.642 1.00 68.12 196 SER A CA 1
ATOM 1451 C C . SER A 1 196 ? 25.831 19.952 -10.411 1.00 68.12 196 SER A C 1
ATOM 1453 O O . SER A 1 196 ? 26.580 20.381 -9.540 1.00 68.12 196 SER A O 1
ATOM 1455 N N . ALA A 1 197 ? 24.502 20.015 -10.288 1.00 63.50 197 ALA A N 1
ATOM 1456 C CA . ALA A 1 197 ? 23.832 20.537 -9.100 1.00 63.50 197 ALA A CA 1
ATOM 1457 C C . ALA A 1 197 ? 24.157 19.706 -7.849 1.00 63.50 197 ALA A C 1
ATOM 1459 O O . ALA A 1 197 ? 24.429 20.286 -6.803 1.00 63.50 197 ALA A O 1
ATOM 1460 N N . LEU A 1 198 ? 24.203 18.375 -7.961 1.00 59.44 198 LEU A N 1
ATOM 1461 C CA . LEU A 1 198 ? 24.549 17.480 -6.855 1.00 59.44 198 LEU A CA 1
ATOM 1462 C C . LEU A 1 198 ? 25.958 17.739 -6.301 1.00 59.44 198 LEU A C 1
ATOM 1464 O O . LEU A 1 198 ? 26.142 17.750 -5.090 1.00 59.44 198 LEU A O 1
ATOM 1468 N N . TYR A 1 199 ? 26.943 17.967 -7.170 1.00 58.53 199 TYR A N 1
ATOM 1469 C CA . TYR A 1 199 ? 28.337 18.174 -6.755 1.00 58.53 199 TYR A CA 1
ATOM 1470 C C . TYR A 1 199 ? 28.705 19.643 -6.477 1.00 58.53 199 TYR A C 1
ATOM 1472 O O . TYR A 1 199 ? 29.798 19.911 -5.978 1.00 58.53 199 TYR A O 1
ATOM 1480 N N . VAL A 1 200 ? 27.819 20.596 -6.790 1.00 60.25 200 VAL A N 1
ATOM 1481 C CA . VAL A 1 200 ? 27.991 22.035 -6.501 1.00 60.25 200 VAL A CA 1
ATOM 1482 C C . VAL A 1 200 ? 27.134 22.489 -5.314 1.00 60.25 200 VAL A C 1
ATOM 1484 O O . VAL A 1 200 ? 27.479 23.466 -4.647 1.00 60.25 200 VAL A O 1
ATOM 1487 N N . ALA A 1 201 ? 26.033 21.795 -5.014 1.00 53.38 201 ALA A N 1
ATOM 1488 C CA . ALA A 1 201 ? 25.246 22.050 -3.818 1.00 53.38 201 ALA A CA 1
ATOM 1489 C C . ALA A 1 201 ? 26.093 21.770 -2.569 1.00 53.38 201 ALA A C 1
ATOM 1491 O O . ALA A 1 201 ? 26.661 20.691 -2.413 1.00 53.38 201 ALA A O 1
ATOM 1492 N N . ALA A 1 202 ? 26.166 22.749 -1.662 1.00 53.00 202 ALA A N 1
ATOM 1493 C CA . ALA A 1 202 ? 26.650 22.498 -0.312 1.00 53.00 202 ALA A CA 1
ATOM 1494 C C . ALA A 1 202 ? 25.802 21.374 0.301 1.00 53.00 202 ALA A C 1
ATOM 1496 O O . ALA A 1 202 ? 24.573 21.414 0.184 1.00 53.00 202 ALA A O 1
ATOM 1497 N N . ASP A 1 203 ? 26.472 20.388 0.904 1.00 50.81 203 ASP A N 1
ATOM 1498 C CA . ASP A 1 203 ? 25.872 19.206 1.526 1.00 50.81 203 ASP A CA 1
ATOM 1499 C C . ASP A 1 203 ? 24.518 19.540 2.172 1.00 50.81 203 ASP A C 1
ATOM 1501 O O . ASP A 1 203 ? 24.428 20.345 3.102 1.00 50.81 203 ASP A O 1
ATOM 1505 N N . CYS A 1 204 ? 23.445 18.905 1.695 1.00 48.81 204 CYS A N 1
ATOM 1506 C CA . CYS A 1 204 ? 22.094 19.117 2.223 1.00 48.81 204 CYS A CA 1
ATOM 1507 C C . CYS A 1 204 ? 21.918 18.575 3.654 1.00 48.81 204 CYS A C 1
ATOM 1509 O O . CYS A 1 204 ? 20.832 18.666 4.218 1.00 48.81 204 CYS A O 1
ATOM 1511 N N . ASN A 1 205 ? 22.975 18.017 4.247 1.00 50.78 205 ASN A N 1
ATOM 1512 C CA . ASN A 1 205 ? 23.032 17.613 5.637 1.00 50.78 205 ASN A CA 1
ATOM 1513 C C . ASN A 1 205 ? 24.376 18.044 6.232 1.00 50.78 205 ASN A C 1
ATOM 1515 O O . ASN A 1 205 ? 25.408 17.778 5.617 1.00 50.78 205 ASN A O 1
ATOM 1519 N N . PRO A 1 206 ? 24.424 18.617 7.451 1.00 54.34 206 PRO A N 1
ATOM 1520 C CA . PRO A 1 206 ? 25.674 18.595 8.199 1.00 54.34 206 PRO A CA 1
ATOM 1521 C C . PRO A 1 206 ? 26.172 17.140 8.240 1.00 54.34 206 PRO A C 1
ATOM 1523 O O . PRO A 1 206 ? 25.336 16.230 8.338 1.00 54.34 206 PRO A O 1
ATOM 1526 N N . PRO A 1 207 ? 27.494 16.897 8.145 1.00 59.84 207 PRO A N 1
ATOM 1527 C CA . PRO A 1 207 ? 28.041 15.547 8.169 1.00 59.84 207 PRO A CA 1
ATOM 1528 C C . PRO A 1 207 ? 27.391 14.775 9.320 1.00 59.84 207 PRO A C 1
ATOM 1530 O O . PRO A 1 207 ? 27.263 15.333 10.418 1.00 59.84 207 PRO A O 1
ATOM 1533 N N . PRO A 1 208 ? 26.907 13.542 9.077 1.00 60.06 208 PRO A N 1
ATOM 1534 C CA . PRO A 1 208 ? 26.115 12.819 10.058 1.00 60.06 208 PRO A CA 1
ATOM 1535 C C . PRO A 1 208 ? 26.868 12.803 11.386 1.00 60.06 208 PRO A C 1
ATOM 1537 O O . PRO A 1 208 ? 28.062 12.500 11.415 1.00 60.06 208 PRO A O 1
ATOM 1540 N N . ASN A 1 209 ? 26.183 13.153 12.480 1.00 70.81 209 ASN A N 1
ATOM 1541 C CA . ASN A 1 209 ? 26.763 13.085 13.818 1.00 70.81 209 ASN A CA 1
ATOM 1542 C C . ASN A 1 209 ? 26.939 11.604 14.168 1.00 70.81 209 ASN A C 1
ATOM 1544 O O . ASN A 1 209 ? 26.045 10.979 14.741 1.00 70.81 209 ASN A O 1
ATOM 1548 N N . LEU A 1 210 ? 28.047 11.003 13.737 1.00 79.00 210 LEU A N 1
ATOM 1549 C CA . LEU A 1 210 ? 28.300 9.577 13.899 1.00 79.00 210 LEU A CA 1
ATOM 1550 C C . LEU A 1 210 ? 28.411 9.263 15.389 1.00 79.00 210 LEU A C 1
ATOM 1552 O O . LEU A 1 210 ? 28.991 10.028 16.153 1.00 79.00 210 LEU A O 1
ATOM 1556 N N . ILE A 1 211 ? 27.914 8.105 15.821 1.00 80.31 211 ILE A N 1
ATOM 1557 C CA . ILE A 1 211 ? 27.953 7.731 17.244 1.00 80.31 211 ILE A CA 1
ATOM 1558 C C . ILE A 1 211 ? 29.390 7.588 17.793 1.00 80.31 211 ILE A C 1
ATOM 1560 O O . ILE A 1 211 ? 29.605 7.654 18.999 1.00 80.31 211 ILE A O 1
ATOM 1564 N N . ASN A 1 212 ? 30.379 7.442 16.903 1.00 78.69 212 ASN A N 1
ATOM 1565 C CA . ASN A 1 212 ? 31.807 7.420 17.227 1.00 78.69 212 ASN A CA 1
ATOM 1566 C C . ASN A 1 212 ? 32.478 8.813 17.206 1.00 78.69 212 ASN A C 1
ATOM 1568 O O . ASN A 1 212 ? 33.679 8.921 17.427 1.00 78.69 212 ASN A O 1
ATOM 1572 N N . GLN A 1 213 ? 31.748 9.891 16.921 1.00 84.88 213 GLN A N 1
ATOM 1573 C CA . GLN A 1 213 ? 32.289 11.246 17.028 1.00 84.88 213 GLN A CA 1
ATOM 1574 C C . GLN A 1 213 ? 32.141 11.756 18.471 1.00 84.88 213 GLN A C 1
ATOM 1576 O O . GLN A 1 213 ? 31.058 11.612 19.040 1.00 84.88 213 GLN A O 1
ATOM 1581 N N . PRO A 1 214 ? 33.165 12.402 19.067 1.00 85.25 214 PRO A N 1
ATOM 1582 C CA . PRO A 1 214 ? 33.082 12.951 20.427 1.00 85.25 214 PRO A CA 1
ATOM 1583 C C . PRO A 1 214 ? 31.950 13.967 20.636 1.00 85.25 214 PRO A C 1
ATOM 1585 O O . PRO A 1 214 ? 31.453 14.123 21.747 1.00 85.25 214 PRO A O 1
ATOM 1588 N N . SER A 1 215 ? 31.527 14.641 19.564 1.00 81.06 215 SER A N 1
ATOM 1589 C CA . SER A 1 215 ? 30.396 15.573 19.530 1.00 81.06 215 SER A CA 1
ATOM 1590 C C . SER A 1 215 ? 29.023 14.898 19.639 1.00 81.06 215 SER A C 1
ATOM 1592 O O . SER A 1 215 ? 28.006 15.585 19.751 1.00 81.06 215 SER A O 1
ATOM 1594 N N . ASN A 1 216 ? 28.950 13.566 19.581 1.00 84.50 216 ASN A N 1
ATOM 1595 C CA . ASN A 1 216 ? 27.695 12.836 19.675 1.00 84.50 216 ASN A CA 1
ATOM 1596 C C . ASN A 1 216 ? 27.285 12.631 21.148 1.00 84.50 216 ASN A C 1
ATOM 1598 O O . ASN A 1 216 ? 28.062 12.055 21.911 1.00 84.50 216 ASN A O 1
ATOM 1602 N N . PRO A 1 217 ? 26.049 12.980 21.565 1.00 88.38 217 PRO A N 1
ATOM 1603 C CA . PRO A 1 217 ? 25.572 12.767 22.940 1.00 88.38 217 PRO A CA 1
ATOM 1604 C C . PRO A 1 217 ? 25.659 11.312 23.429 1.00 88.38 217 PRO A C 1
ATOM 1606 O O . PRO A 1 217 ? 25.694 11.054 24.631 1.00 88.38 217 PRO A O 1
ATOM 1609 N N . LYS A 1 218 ? 25.696 10.345 22.504 1.00 86.31 218 LYS A N 1
ATOM 1610 C CA . LYS A 1 218 ? 25.799 8.908 22.786 1.00 86.31 218 LYS A CA 1
ATOM 1611 C C . LYS A 1 218 ? 27.229 8.364 22.679 1.00 86.31 218 LYS A C 1
ATOM 1613 O O . LYS A 1 218 ? 27.418 7.167 22.892 1.00 86.31 218 LYS A O 1
ATOM 1618 N N . TYR A 1 219 ? 28.234 9.204 22.416 1.00 90.50 219 TYR A N 1
ATOM 1619 C CA . TYR A 1 219 ? 29.637 8.795 22.276 1.00 90.50 219 TYR A CA 1
ATOM 1620 C C . TYR A 1 219 ? 30.139 7.993 23.482 1.00 90.50 219 TYR A C 1
ATOM 1622 O O . TYR A 1 219 ? 30.671 6.895 23.327 1.00 90.50 219 TYR A O 1
ATOM 1630 N N . ASN A 1 220 ? 29.891 8.480 24.702 1.00 90.00 220 ASN A N 1
ATOM 1631 C CA . ASN A 1 220 ? 30.330 7.798 25.924 1.00 90.00 220 ASN A CA 1
ATOM 1632 C C . ASN A 1 220 ? 29.671 6.421 26.098 1.00 90.00 220 ASN A C 1
ATOM 1634 O O . ASN A 1 220 ? 30.322 5.478 26.548 1.00 90.00 220 ASN A O 1
ATOM 1638 N N . LEU A 1 221 ? 28.398 6.282 25.709 1.00 85.31 221 LEU A N 1
ATOM 1639 C CA . LEU A 1 221 ? 27.694 5.000 25.732 1.00 85.31 221 LEU A CA 1
ATOM 1640 C C . LEU A 1 221 ? 28.274 4.035 24.689 1.00 85.31 221 LEU A C 1
ATOM 1642 O O . LEU A 1 221 ? 28.528 2.875 25.006 1.00 85.31 221 LEU A O 1
ATOM 1646 N N . PHE A 1 222 ? 28.544 4.520 23.477 1.00 86.50 222 PHE A N 1
ATOM 1647 C CA . PHE A 1 222 ? 29.159 3.734 22.410 1.00 86.50 222 PHE A CA 1
ATOM 1648 C C . PHE A 1 222 ? 30.570 3.256 22.776 1.00 86.50 222 PHE A C 1
ATOM 1650 O O . PHE A 1 222 ? 30.865 2.072 22.636 1.00 86.50 222 PHE A O 1
ATOM 1657 N N . GLN A 1 223 ? 31.411 4.120 23.353 1.00 89.00 223 GLN A N 1
ATOM 1658 C CA . GLN A 1 223 ? 32.730 3.728 23.866 1.00 89.00 223 GLN A CA 1
ATOM 1659 C C . GLN A 1 223 ? 32.629 2.700 25.002 1.00 89.00 223 GLN A C 1
ATOM 1661 O O . GLN A 1 223 ? 33.442 1.780 25.077 1.00 89.00 223 GLN A O 1
ATOM 1666 N N . LYS A 1 224 ? 31.614 2.811 25.871 1.00 84.94 224 LYS A N 1
ATOM 1667 C CA . LYS A 1 224 ? 31.356 1.828 26.933 1.00 84.94 224 LYS A CA 1
ATOM 1668 C C . LYS A 1 224 ? 31.001 0.456 26.347 1.00 84.94 224 LYS A C 1
ATOM 1670 O O . LYS A 1 224 ? 31.554 -0.544 26.791 1.00 84.94 224 LYS A O 1
ATOM 1675 N N . ILE A 1 225 ? 30.128 0.414 25.338 1.00 79.44 225 ILE A N 1
ATOM 1676 C CA . ILE A 1 225 ? 29.749 -0.815 24.623 1.00 79.44 225 ILE A CA 1
ATOM 1677 C C . ILE A 1 225 ? 30.961 -1.410 23.893 1.00 79.44 225 ILE A C 1
ATOM 1679 O O . ILE A 1 225 ? 31.232 -2.594 24.048 1.00 79.44 225 ILE A O 1
ATOM 1683 N N . LEU A 1 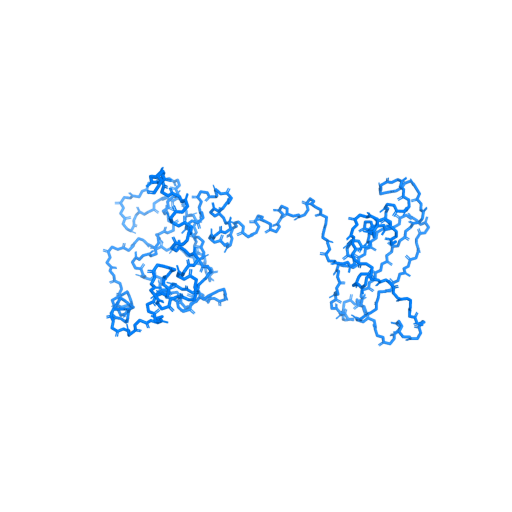226 ? 31.755 -0.599 23.184 1.00 78.50 226 LEU A N 1
ATOM 1684 C CA . LEU A 1 226 ? 32.981 -1.067 22.526 1.00 78.50 226 LEU A CA 1
ATOM 1685 C C . LEU A 1 226 ? 33.991 -1.673 23.507 1.00 78.50 226 LEU A C 1
ATOM 1687 O O . LEU A 1 226 ? 34.655 -2.643 23.161 1.00 78.50 226 LEU A O 1
ATOM 1691 N N . ARG A 1 227 ? 34.115 -1.128 24.723 1.00 79.06 227 ARG A N 1
ATOM 1692 C CA . ARG A 1 227 ? 34.973 -1.706 25.772 1.00 79.06 227 ARG A CA 1
ATOM 1693 C C . ARG A 1 227 ? 34.434 -3.030 26.308 1.00 79.06 227 ARG A C 1
ATOM 1695 O O . ARG A 1 227 ? 35.234 -3.898 26.613 1.00 79.06 227 ARG A O 1
ATOM 1702 N N . MET A 1 228 ? 33.112 -3.182 26.399 1.00 69.31 228 MET A N 1
ATOM 1703 C CA . MET A 1 228 ? 32.469 -4.440 26.805 1.00 69.31 228 MET A CA 1
ATOM 1704 C C . MET A 1 228 ? 32.558 -5.532 25.730 1.00 69.31 228 MET A C 1
ATOM 1706 O O . MET A 1 228 ? 32.543 -6.711 26.059 1.00 69.31 228 MET A O 1
ATOM 1710 N N . LEU A 1 229 ? 32.634 -5.144 24.454 1.00 56.22 229 LEU A N 1
ATOM 1711 C CA . LEU A 1 229 ? 32.715 -6.063 23.314 1.00 56.22 229 LEU A CA 1
ATOM 1712 C C . LEU A 1 229 ? 34.152 -6.442 22.926 1.00 56.22 229 LEU A C 1
ATOM 1714 O O . LEU A 1 229 ? 34.332 -7.323 22.089 1.00 56.22 229 LEU A O 1
ATOM 1718 N N . ARG A 1 230 ? 35.177 -5.793 23.496 1.00 58.12 230 ARG A N 1
ATOM 1719 C CA . ARG A 1 230 ? 36.565 -6.242 23.328 1.00 58.12 230 ARG A CA 1
ATOM 1720 C C . ARG A 1 230 ? 36.816 -7.425 24.272 1.00 58.12 230 ARG A C 1
ATOM 1722 O O . ARG A 1 230 ? 36.658 -7.236 25.475 1.00 58.12 230 ARG A O 1
ATOM 1729 N N . PRO A 1 231 ? 37.234 -8.600 23.766 1.00 50.19 231 PRO A N 1
ATOM 1730 C CA . PRO A 1 231 ? 37.475 -9.787 24.594 1.00 50.19 231 PRO A CA 1
ATOM 1731 C C . PRO A 1 231 ? 38.642 -9.654 25.585 1.00 50.19 231 PRO A C 1
ATOM 1733 O O . PRO A 1 231 ? 38.815 -10.525 26.432 1.00 50.19 231 PRO A O 1
ATOM 1736 N N . ASP A 1 232 ? 39.423 -8.572 25.516 1.00 54.22 232 ASP A N 1
ATOM 1737 C CA . ASP A 1 232 ? 40.741 -8.507 26.147 1.00 54.22 232 ASP A CA 1
ATOM 1738 C C . ASP A 1 232 ? 40.823 -7.459 27.266 1.00 54.22 232 ASP A C 1
ATOM 1740 O O . ASP A 1 232 ? 41.624 -6.531 27.200 1.00 54.22 232 ASP A O 1
ATOM 1744 N N . HIS A 1 233 ? 40.020 -7.620 28.319 1.00 42.78 233 HIS A N 1
ATOM 1745 C CA . HIS A 1 233 ? 40.452 -7.220 29.663 1.00 42.78 233 HIS A CA 1
ATOM 1746 C C . HIS A 1 233 ? 40.054 -8.292 30.685 1.00 42.78 233 HIS A C 1
ATOM 1748 O O . HIS A 1 233 ? 38.997 -8.236 31.313 1.00 42.78 233 HIS A O 1
ATOM 1754 N N . CYS A 1 234 ? 40.963 -9.247 30.893 1.00 32.44 234 CYS A N 1
ATOM 1755 C CA . CYS A 1 234 ? 41.410 -9.506 32.256 1.00 32.44 234 CYS A CA 1
ATOM 1756 C C . CYS A 1 234 ? 42.381 -8.376 32.643 1.00 32.44 234 CYS A C 1
ATOM 1758 O O . CYS A 1 234 ? 43.388 -8.216 31.961 1.00 32.44 234 CYS A O 1
ATOM 1760 N N . LEU A 1 235 ? 42.051 -7.679 33.742 1.00 37.28 235 LEU A N 1
ATOM 1761 C CA . LEU A 1 235 ? 42.788 -6.605 34.442 1.00 37.28 235 LEU A CA 1
ATOM 1762 C C . LEU A 1 235 ? 43.046 -5.307 33.658 1.00 37.28 235 LEU A C 1
ATOM 1764 O O . LEU A 1 235 ? 43.935 -5.274 32.785 1.00 37.28 235 LEU A O 1
#

Radius of gyration: 28.18 Å; Cα contacts (8 Å, |Δi|>4): 281; chains: 1; bounding box: 76×42×66 Å